Protein AF-A0A0B2WXF6-F1 (afdb_monomer)

Foldseek 3Di:
DLVLCVVQLVAADEAEDELDQFQPDPPHSDDVLLPVQQSQQVRPSYAYAYEHECQQVPNPLVVSLVRLVSQLNQLVPVVRPRSHHQAHEYEQHALEFDPSSLVSQQVSLVSQCPRPSHDDRHAYEYENQAAHPDDCNSRNNGQAYAHHAEEPVVVPDPVRVVVLVVSQDDQARYEYEYEQDDLVCLLVVLLVNNVRHPYYHYANHPPPVVVDHHPCNVVNSVSNSVSVVVVVVVPD

Secondary structure (DSSP, 8-state):
-HHHHHH-TTS-EEEEE-SSSSS-SSS-S-HHHHHHHHHHHTSTTEEEEEEEE-GGGTS-HHHHHHHHHHHHHGGG-TTSTT---SEEEEES--SS--HHHHHHHHHHHHHHHH-TTS-TT-EEEEE-SSPPSS-GGGGT--SEEEEEEEEHHHHT-HHHHHHHHHH---GGGEEEEEE---HHHHHHHHHHHHTT-SEEEE-S-SSSTTTS--TTHHHHHHHHHHHHHHHHTT--

Solvent-access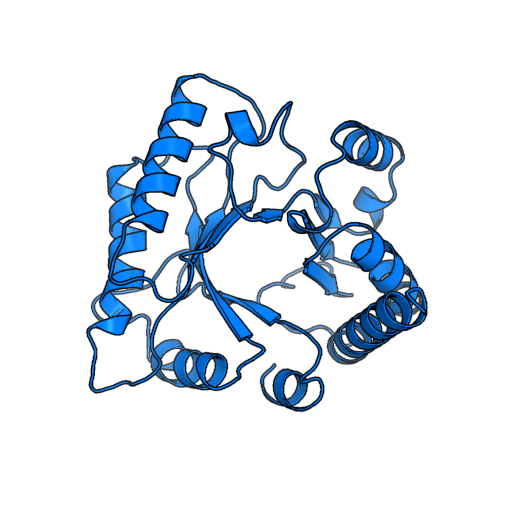ible surface area (backbone atoms only — not comparable to full-atom values): 12650 Å² total; per-residue (Å²): 110,71,75,53,55,72,74,37,68,87,43,75,43,81,41,79,46,57,63,57,86,18,49,47,51,85,92,56,48,43,73,66,52,68,60,46,42,21,61,50,58,69,38,91,41,42,48,41,21,36,34,41,68,30,62,54,65,67,47,54,67,68,59,57,49,50,44,50,49,53,42,19,48,35,51,71,45,72,94,48,70,53,32,54,31,30,23,38,34,35,30,45,36,62,34,70,83,44,75,69,52,23,53,50,35,37,52,50,44,50,50,50,59,67,39,83,42,36,36,87,84,24,45,37,31,37,25,36,53,40,64,53,64,76,61,59,69,60,58,33,53,52,64,30,34,33,47,38,53,39,46,39,77,60,55,70,34,66,72,53,50,49,54,56,58,72,65,59,71,62,39,81,30,25,26,38,38,35,27,39,30,56,74,94,47,39,58,61,50,45,47,53,48,58,77,55,15,65,40,73,45,67,36,44,33,77,62,70,55,93,81,49,80,41,92,45,49,65,55,44,56,51,30,51,47,56,45,57,53,57,63,59,72,71,77,120

Sequence (236 aa):
MLRRIAAYPEVNFLVVVNPNSGPGSDPLPGNDYVREVPRLNAFANVHTVGYVRIHYCEKALAEACAEIERYASWSRHQHIPGLHVQGIYVDETPNHYSAGRAQYLERLGHFIKTNPGLAGTRTVVHNPGTPPEGDLASFGSPDLVCICEEPYERYLKTELQERLRDLSPEHERCIYQISGIPPDKLGGAVRELCRRGQYVFATDLPEDFYESFGPSWLDFVAAVSAAAALSNDGCD

Nearest PDB structures (foldseek):
  5d6t-assembly1_A  TM=9.257E-01  e=7.125E-21  Aspergillus clavatus NRRL 1
  5bwa-assembly1_A  TM=4.332E-01  e=1.755E+00  Homo sapiens
  3btn-assembly3_A  TM=4.518E-01  e=3.879E+00  Mus musculus

Structure (mmCIF, N/CA/C/O backbone):
data_AF-A0A0B2WXF6-F1
#
_entry.id   AF-A0A0B2WXF6-F1
#
loop_
_atom_site.group_PDB
_atom_site.id
_atom_site.type_symbol
_atom_site.label_atom_id
_atom_site.label_alt_id
_atom_site.label_comp_id
_atom_site.label_asym_id
_atom_site.label_entity_id
_atom_site.label_seq_id
_atom_site.pdbx_PDB_ins_code
_atom_site.Cartn_x
_atom_site.Cartn_y
_atom_site.Cartn_z
_atom_site.occupancy
_atom_site.B_iso_or_equiv
_atom_site.auth_seq_id
_atom_site.auth_comp_id
_atom_site.auth_asym_id
_atom_site.auth_atom_id
_atom_site.pdbx_PDB_model_num
ATOM 1 N N . MET A 1 1 ? -4.058 -16.200 6.924 1.00 87.38 1 MET A N 1
ATOM 2 C CA . MET A 1 1 ? -4.637 -15.431 5.803 1.00 87.38 1 MET A CA 1
ATOM 3 C C . MET A 1 1 ? -5.601 -16.231 4.913 1.00 87.38 1 MET A C 1
ATOM 5 O O . MET A 1 1 ? -6.793 -15.992 5.031 1.00 87.38 1 MET A O 1
ATOM 9 N N . LEU A 1 2 ? -5.157 -17.212 4.105 1.00 93.50 2 LEU A N 1
ATOM 10 C CA . LEU A 1 2 ? -5.998 -17.904 3.094 1.00 93.50 2 LEU A CA 1
ATOM 11 C C . LEU A 1 2 ? -7.355 -18.431 3.602 1.00 93.50 2 LEU A C 1
ATOM 13 O O . LEU A 1 2 ? -8.374 -18.252 2.946 1.00 93.50 2 LEU A O 1
ATOM 17 N N . ARG A 1 3 ? -7.399 -19.030 4.802 1.00 93.25 3 ARG A N 1
ATOM 18 C CA . ARG A 1 3 ? -8.662 -19.508 5.403 1.00 93.25 3 ARG A CA 1
ATOM 19 C C . ARG A 1 3 ? -9.685 -18.391 5.643 1.00 93.25 3 ARG A C 1
ATOM 21 O O . ARG A 1 3 ? -10.873 -18.671 5.651 1.00 93.25 3 ARG A O 1
ATOM 28 N N . ARG A 1 4 ? -9.233 -17.155 5.880 1.00 91.88 4 ARG A N 1
ATOM 29 C CA . ARG A 1 4 ? -10.113 -16.000 6.103 1.00 91.88 4 ARG A CA 1
ATOM 30 C C . ARG A 1 4 ? -10.599 -15.400 4.801 1.00 91.88 4 ARG A C 1
ATOM 32 O O . ARG A 1 4 ? -11.789 -15.160 4.699 1.00 91.88 4 ARG A O 1
ATOM 39 N N . ILE A 1 5 ? -9.722 -15.292 3.807 1.00 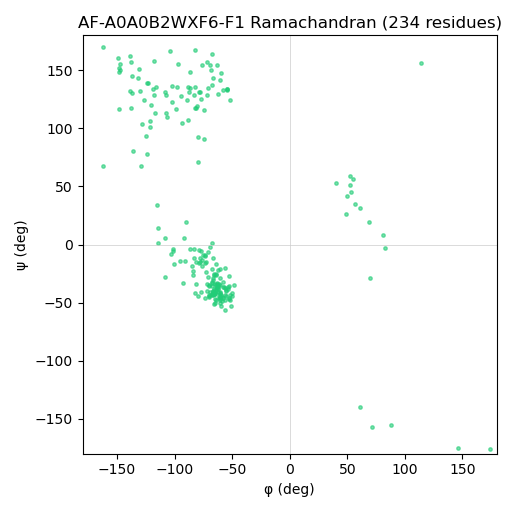95.00 5 ILE A N 1
ATOM 40 C CA . ILE A 1 5 ? -10.109 -14.911 2.443 1.00 95.00 5 ILE A CA 1
ATOM 41 C C . ILE A 1 5 ? -11.245 -15.814 1.942 1.00 95.00 5 ILE A C 1
ATOM 43 O O . ILE A 1 5 ? -12.262 -15.322 1.473 1.00 95.00 5 ILE A O 1
ATOM 47 N N . ALA A 1 6 ? -11.108 -17.131 2.129 1.00 96.00 6 ALA A N 1
ATOM 48 C CA . ALA A 1 6 ? -12.132 -18.098 1.737 1.00 96.00 6 ALA A CA 1
ATOM 49 C C . ALA A 1 6 ? -13.441 -17.993 2.545 1.00 96.00 6 ALA A C 1
ATOM 51 O O . ALA A 1 6 ? -14.497 -18.350 2.036 1.00 96.00 6 ALA A O 1
ATOM 52 N N . ALA A 1 7 ? -13.369 -17.565 3.809 1.00 96.38 7 ALA A N 1
ATOM 53 C CA . ALA A 1 7 ? -14.523 -17.495 4.706 1.00 96.38 7 ALA A CA 1
ATOM 54 C C . ALA A 1 7 ? -15.337 -16.198 4.564 1.00 96.38 7 ALA A C 1
ATOM 56 O O . ALA A 1 7 ? -16.479 -16.177 5.007 1.00 96.38 7 ALA A O 1
ATOM 57 N N . TYR A 1 8 ? -14.751 -15.154 3.972 1.00 96.06 8 TYR A N 1
ATOM 58 C CA . TYR A 1 8 ? -15.356 -13.833 3.787 1.00 96.06 8 TYR A CA 1
ATOM 59 C C . TYR A 1 8 ? -15.229 -13.399 2.315 1.00 96.06 8 TYR A C 1
ATOM 61 O O . TYR A 1 8 ? -14.437 -12.504 2.005 1.00 96.06 8 TYR A O 1
ATOM 69 N N . PRO A 1 9 ? -15.924 -14.073 1.378 1.00 95.81 9 PRO A N 1
ATOM 70 C CA . PRO A 1 9 ? -15.825 -13.785 -0.056 1.00 95.81 9 PRO A CA 1
ATOM 71 C C . PRO A 1 9 ? -16.282 -12.368 -0.440 1.00 95.81 9 PRO A C 1
ATOM 73 O O . PRO A 1 9 ? -15.884 -11.868 -1.486 1.00 95.81 9 PRO A O 1
ATOM 76 N N . GLU A 1 10 ? -17.101 -11.724 0.389 1.00 93.81 10 GLU A N 1
ATOM 77 C CA . GLU A 1 10 ? -17.574 -10.348 0.226 1.00 93.81 10 GLU A CA 1
ATOM 78 C C . GLU A 1 10 ? -16.543 -9.287 0.638 1.00 93.81 10 GLU A C 1
ATOM 80 O O . GLU A 1 10 ? -16.674 -8.122 0.269 1.00 93.81 10 GLU A O 1
ATOM 85 N N . VAL A 1 11 ? -15.506 -9.675 1.386 1.00 96.25 11 VAL A N 1
ATOM 86 C CA . VAL A 1 11 ? -14.416 -8.775 1.771 1.00 96.25 11 VAL A CA 1
ATOM 87 C C . VAL A 1 11 ? -13.333 -8.809 0.699 1.00 96.25 11 VAL A C 1
ATOM 89 O O . VAL A 1 11 ? -12.778 -9.869 0.408 1.00 96.25 11 VAL A O 1
ATOM 92 N N . ASN A 1 12 ? -12.992 -7.640 0.155 1.00 96.69 12 ASN A N 1
ATOM 93 C CA . ASN A 1 12 ? -11.869 -7.479 -0.767 1.00 96.69 12 ASN A CA 1
ATOM 94 C C . ASN A 1 12 ? -10.552 -7.319 0.004 1.00 96.69 12 ASN A C 1
ATOM 96 O O . ASN A 1 12 ? -10.424 -6.455 0.870 1.00 96.69 12 ASN A O 1
ATOM 100 N N . PHE A 1 13 ? -9.548 -8.121 -0.345 1.00 98.00 13 PHE A N 1
ATOM 101 C CA . PHE A 1 13 ? -8.223 -8.097 0.266 1.00 98.00 13 PHE A CA 1
ATOM 102 C C . PHE A 1 13 ? -7.204 -7.477 -0.693 1.00 98.00 13 PHE A C 1
ATOM 104 O O . PHE A 1 13 ? -6.808 -8.107 -1.674 1.00 98.00 13 PHE A O 1
ATOM 111 N N . LEU A 1 14 ? -6.728 -6.272 -0.375 1.00 98.38 14 LEU A N 1
ATOM 112 C CA . LEU A 1 14 ? -5.517 -5.706 -0.972 1.00 98.38 14 LEU A CA 1
ATOM 113 C C . LEU A 1 14 ? -4.295 -6.269 -0.236 1.00 98.38 14 LEU A C 1
ATOM 115 O O . LEU A 1 14 ? -4.141 -6.060 0.965 1.00 98.38 14 LEU A O 1
ATOM 119 N N . VAL A 1 15 ? -3.436 -7.004 -0.940 1.00 98.50 15 VAL A N 1
ATOM 120 C CA . VAL A 1 15 ? -2.309 -7.734 -0.342 1.00 98.50 15 VAL A CA 1
ATOM 121 C C . VAL A 1 15 ? -0.996 -7.185 -0.873 1.00 98.50 15 VAL A C 1
ATOM 123 O O . VAL A 1 15 ? -0.682 -7.351 -2.051 1.00 98.50 15 VAL A O 1
ATOM 126 N N . VAL A 1 16 ? -0.210 -6.559 0.001 1.00 98.56 16 VAL A N 1
ATOM 127 C CA . VAL A 1 16 ? 1.131 -6.077 -0.343 1.00 98.56 16 VAL A CA 1
ATOM 128 C C . VAL A 1 16 ? 2.117 -7.246 -0.283 1.00 98.56 16 VAL A C 1
ATOM 130 O O . VAL A 1 16 ? 2.293 -7.879 0.755 1.00 98.56 16 VAL A O 1
ATOM 133 N N . VAL A 1 17 ? 2.744 -7.554 -1.414 1.00 98.44 17 VAL A N 1
ATOM 134 C CA . VAL A 1 17 ? 3.731 -8.626 -1.573 1.00 98.44 17 VAL A CA 1
ATOM 135 C C . VAL A 1 17 ? 5.121 -8.001 -1.510 1.00 98.44 17 VAL A C 1
ATOM 137 O O . VAL A 1 17 ? 5.464 -7.188 -2.367 1.00 98.44 17 VAL A O 1
ATOM 140 N N . ASN A 1 18 ? 5.914 -8.374 -0.502 1.00 98.12 18 ASN A N 1
ATOM 141 C CA . ASN A 1 18 ? 7.226 -7.777 -0.244 1.00 98.12 18 ASN A CA 1
ATOM 142 C C . ASN A 1 18 ? 8.306 -8.832 0.082 1.00 98.12 18 ASN A C 1
ATOM 144 O O . ASN A 1 18 ? 8.617 -9.048 1.252 1.00 98.12 18 ASN A O 1
ATOM 148 N N . PRO A 1 19 ? 8.888 -9.502 -0.930 1.00 97.19 19 PRO A N 1
ATOM 149 C CA . PRO A 1 19 ? 9.916 -10.515 -0.712 1.00 97.19 19 PRO A CA 1
ATOM 150 C C . PRO A 1 19 ? 11.136 -10.082 0.093 1.00 97.19 19 PRO A C 1
ATOM 152 O O . PRO A 1 19 ? 11.591 -10.847 0.940 1.00 97.19 19 PRO A O 1
ATOM 155 N N . ASN A 1 20 ? 11.686 -8.901 -0.187 1.00 95.75 20 ASN A N 1
ATOM 156 C CA . ASN A 1 20 ? 12.882 -8.400 0.491 1.00 95.75 20 ASN A CA 1
ATOM 157 C C . ASN A 1 20 ? 13.025 -6.883 0.299 1.00 95.75 20 ASN A C 1
ATOM 159 O O . ASN A 1 20 ? 13.901 -6.433 -0.443 1.00 95.75 20 ASN A O 1
ATOM 163 N N . SER A 1 21 ? 12.120 -6.102 0.892 1.00 95.69 21 SER A N 1
ATOM 164 C CA . SER A 1 21 ? 12.014 -4.649 0.659 1.00 95.69 21 SER A CA 1
ATOM 165 C C . SER A 1 21 ? 11.979 -4.303 -0.836 1.00 95.69 21 SER A C 1
ATOM 167 O O . SER A 1 21 ? 12.661 -3.394 -1.306 1.00 95.69 21 SER A O 1
ATOM 169 N N . GLY A 1 22 ? 11.222 -5.100 -1.590 1.00 96.44 22 GLY A N 1
ATOM 170 C CA . GLY A 1 22 ? 11.269 -5.169 -3.043 1.00 96.44 22 GLY A CA 1
ATOM 171 C C . GLY A 1 22 ? 10.988 -6.585 -3.562 1.00 96.44 22 GLY A C 1
ATOM 172 O O . GLY A 1 22 ? 10.731 -7.498 -2.775 1.00 96.44 22 GLY A O 1
ATOM 173 N N . PRO A 1 23 ? 11.099 -6.805 -4.884 1.00 96.06 23 PRO A N 1
ATOM 174 C CA . PRO A 1 23 ? 10.724 -8.049 -5.577 1.00 96.06 23 PRO A CA 1
ATOM 175 C C . PRO A 1 23 ? 11.592 -9.273 -5.244 1.00 96.06 23 PRO A C 1
ATOM 177 O O . PRO A 1 23 ? 11.383 -10.345 -5.808 1.00 96.06 23 PRO A O 1
ATOM 180 N N . GLY A 1 24 ? 12.579 -9.139 -4.358 1.00 92.50 24 GLY A N 1
ATOM 181 C CA . GLY A 1 24 ? 13.531 -10.203 -4.064 1.00 92.50 24 GLY A CA 1
ATOM 182 C C . GLY A 1 24 ? 14.513 -10.442 -5.211 1.00 92.50 24 GLY A C 1
ATOM 183 O O . GLY A 1 24 ? 14.808 -9.545 -6.013 1.00 92.50 24 GLY A O 1
ATOM 184 N N . SER A 1 25 ? 15.064 -11.653 -5.235 1.00 87.19 25 SER A N 1
ATOM 185 C CA . SER A 1 25 ? 16.073 -12.072 -6.206 1.00 87.19 25 SER A CA 1
ATOM 186 C C . SER A 1 25 ? 15.478 -12.361 -7.582 1.00 87.19 25 SER A C 1
ATOM 188 O O . SER A 1 25 ? 14.322 -12.752 -7.719 1.00 87.19 25 SER A O 1
ATOM 190 N N . ASP A 1 26 ? 16.316 -12.217 -8.605 1.00 82.88 26 ASP A N 1
ATOM 191 C CA . ASP A 1 26 ? 16.041 -12.741 -9.938 1.00 82.88 26 ASP A CA 1
ATOM 192 C C . ASP A 1 26 ? 16.506 -14.202 -10.069 1.00 82.88 26 ASP A C 1
ATOM 194 O O . ASP A 1 26 ? 17.510 -14.582 -9.458 1.00 82.88 26 ASP A O 1
ATOM 198 N N . PRO A 1 27 ? 15.826 -15.029 -10.886 1.00 85.75 27 PRO A N 1
ATOM 199 C CA . PRO A 1 27 ? 14.626 -14.702 -11.666 1.00 85.75 27 PRO A CA 1
ATOM 200 C C . PRO A 1 27 ? 13.302 -14.891 -10.895 1.00 85.75 27 PRO A C 1
ATOM 202 O O . PRO A 1 27 ? 12.239 -14.636 -11.448 1.00 85.75 27 PRO A O 1
ATOM 205 N N . LEU A 1 28 ? 13.336 -15.389 -9.653 1.00 91.38 28 LEU A N 1
ATOM 206 C CA . LEU A 1 28 ? 12.145 -15.678 -8.846 1.00 91.38 28 LEU A CA 1
ATOM 207 C C . LEU A 1 28 ? 12.327 -15.202 -7.390 1.00 91.38 28 LEU A C 1
ATOM 209 O O . LEU A 1 28 ? 13.407 -15.386 -6.828 1.00 91.38 28 LEU A O 1
ATOM 213 N N . PRO A 1 29 ? 11.255 -14.714 -6.732 1.00 90.06 29 PRO A N 1
ATOM 214 C CA . PRO A 1 29 ? 11.299 -14.039 -5.423 1.00 90.06 29 PRO A CA 1
ATOM 215 C C . PRO A 1 29 ? 11.657 -14.913 -4.212 1.00 90.06 29 PRO A C 1
ATOM 217 O O . PRO A 1 29 ? 11.723 -14.417 -3.090 1.00 90.06 29 PRO A O 1
ATOM 220 N N . GLY A 1 30 ? 11.855 -16.215 -4.412 1.00 94.31 30 GLY A N 1
ATOM 221 C CA . GLY A 1 30 ? 12.026 -17.210 -3.355 1.00 94.31 30 GLY A CA 1
ATOM 222 C C . GLY A 1 30 ? 10.870 -18.212 -3.303 1.00 94.31 30 GLY A C 1
ATOM 223 O O . GLY A 1 30 ? 9.756 -17.944 -3.757 1.00 94.31 30 GLY A O 1
ATOM 224 N N . ASN A 1 31 ? 11.145 -19.396 -2.752 1.00 95.06 31 ASN A N 1
ATOM 225 C CA . ASN A 1 31 ? 10.244 -20.552 -2.839 1.00 95.06 31 ASN A CA 1
ATOM 226 C C . ASN A 1 31 ? 8.890 -20.333 -2.150 1.00 95.06 31 ASN A C 1
ATOM 228 O O . ASN A 1 31 ? 7.875 -20.835 -2.630 1.00 95.06 31 ASN A O 1
ATOM 232 N N . ASP A 1 32 ? 8.858 -19.584 -1.046 1.00 96.00 32 ASP A N 1
ATOM 233 C CA . ASP A 1 32 ? 7.607 -19.295 -0.343 1.00 96.00 32 ASP A CA 1
ATOM 234 C C . ASP A 1 32 ? 6.691 -18.392 -1.172 1.00 96.00 32 ASP A C 1
ATOM 236 O O . ASP A 1 32 ? 5.514 -18.702 -1.327 1.00 96.00 32 ASP A O 1
ATOM 240 N N . TYR A 1 33 ? 7.226 -17.348 -1.807 1.00 97.38 33 TYR A N 1
ATOM 241 C CA . TYR A 1 33 ? 6.454 -16.477 -2.697 1.00 97.38 33 TYR A CA 1
ATOM 242 C C . TYR A 1 33 ? 5.978 -17.206 -3.952 1.00 97.38 33 TYR A C 1
ATOM 244 O O . TYR A 1 33 ? 4.809 -17.096 -4.320 1.00 97.38 33 TYR A O 1
ATOM 252 N N . VAL A 1 34 ? 6.852 -18.017 -4.559 1.00 97.31 34 VAL A N 1
ATOM 253 C CA . VAL A 1 34 ? 6.505 -18.883 -5.697 1.00 97.31 34 VAL A CA 1
ATOM 254 C C . VAL A 1 34 ? 5.338 -19.814 -5.358 1.00 97.31 34 VAL A C 1
ATOM 256 O O . VAL A 1 34 ? 4.480 -20.057 -6.204 1.00 97.31 34 VAL A O 1
ATOM 259 N N . ARG A 1 35 ? 5.276 -20.316 -4.121 1.00 97.25 35 ARG A N 1
ATOM 260 C CA . ARG A 1 35 ? 4.202 -21.198 -3.655 1.00 97.25 35 ARG A CA 1
ATOM 261 C C . ARG A 1 35 ? 2.926 -20.441 -3.277 1.00 97.25 35 ARG A C 1
ATOM 263 O O . ARG A 1 35 ? 1.835 -20.910 -3.589 1.00 97.25 35 ARG A O 1
ATOM 270 N N . GLU A 1 36 ? 3.037 -19.324 -2.560 1.00 97.94 36 GLU A N 1
ATOM 271 C CA . GLU A 1 36 ? 1.894 -18.681 -1.898 1.00 97.94 36 GLU A CA 1
ATOM 272 C C . GLU A 1 36 ? 1.214 -17.590 -2.735 1.00 97.94 36 GLU A C 1
ATOM 274 O O . GLU A 1 36 ? -0.009 -17.464 -2.665 1.00 97.94 36 GLU A O 1
ATOM 279 N N . VAL A 1 37 ? 1.944 -16.841 -3.572 1.00 98.31 37 VAL A N 1
ATOM 280 C CA . VAL A 1 37 ? 1.346 -15.784 -4.415 1.00 98.31 37 VAL A CA 1
ATOM 281 C C . VAL A 1 37 ? 0.300 -16.351 -5.387 1.00 98.31 37 VAL A C 1
ATOM 283 O O . VAL A 1 37 ? -0.813 -15.826 -5.412 1.00 98.31 37 VAL A O 1
ATOM 286 N N . PRO A 1 38 ? 0.550 -17.466 -6.107 1.00 98.44 38 PRO A N 1
ATOM 287 C CA . PRO A 1 38 ? -0.490 -18.106 -6.914 1.00 98.44 38 PRO A CA 1
ATOM 288 C C . PRO A 1 38 ? -1.734 -18.513 -6.122 1.00 98.44 38 PRO A C 1
ATOM 290 O O . PRO A 1 38 ? -2.852 -18.404 -6.621 1.00 98.44 38 PRO A O 1
ATOM 293 N N . ARG A 1 39 ? -1.558 -18.975 -4.878 1.00 98.50 39 ARG A N 1
ATOM 294 C CA . ARG A 1 39 ? -2.670 -19.398 -4.014 1.00 98.50 39 ARG A CA 1
ATOM 295 C C . ARG A 1 39 ? -3.510 -18.215 -3.556 1.00 98.50 39 ARG A C 1
ATOM 297 O O . ARG A 1 39 ? -4.715 -18.374 -3.418 1.00 98.50 39 ARG A O 1
ATOM 304 N N . LEU A 1 40 ? -2.889 -17.058 -3.325 1.00 98.25 40 LEU A N 1
ATOM 305 C CA . LEU A 1 40 ? -3.585 -15.799 -3.064 1.00 98.25 40 LEU A CA 1
ATOM 306 C C . LEU A 1 40 ? -4.371 -15.353 -4.302 1.00 98.25 40 LEU A C 1
ATOM 308 O O . LEU A 1 40 ? -5.575 -15.144 -4.210 1.00 98.25 40 LEU A O 1
ATOM 312 N N . ASN A 1 41 ? -3.718 -15.311 -5.465 1.00 98.19 41 ASN A N 1
ATOM 313 C CA . ASN A 1 41 ? -4.327 -14.885 -6.731 1.00 98.19 41 ASN A CA 1
ATOM 314 C C . ASN A 1 41 ? -5.419 -15.830 -7.260 1.00 98.19 41 ASN A C 1
ATOM 316 O O . ASN A 1 41 ? -6.138 -15.474 -8.188 1.00 98.19 41 ASN A O 1
ATOM 320 N N . ALA A 1 42 ? -5.566 -17.029 -6.690 1.00 97.75 42 ALA A N 1
ATOM 321 C CA . ALA A 1 42 ? -6.662 -17.939 -7.016 1.00 97.75 42 ALA A CA 1
ATOM 322 C C . ALA A 1 42 ? -8.023 -17.478 -6.454 1.00 97.75 42 ALA A C 1
ATOM 324 O O . ALA A 1 42 ? -9.059 -17.999 -6.866 1.00 97.75 42 ALA A O 1
ATOM 325 N N . PHE A 1 43 ? -8.036 -16.529 -5.513 1.00 98.25 43 PHE A N 1
ATOM 326 C CA . PHE A 1 43 ? -9.254 -15.973 -4.932 1.00 98.25 43 PHE A CA 1
ATOM 327 C C . PHE A 1 43 ? -9.672 -14.694 -5.663 1.00 98.25 43 PHE A C 1
ATOM 329 O O . PHE A 1 43 ? -8.886 -13.760 -5.793 1.00 98.25 43 PHE A O 1
ATOM 336 N N . ALA A 1 44 ? -10.932 -14.626 -6.101 1.00 96.88 44 ALA A N 1
ATOM 337 C CA . ALA A 1 44 ? -11.458 -13.475 -6.841 1.00 96.88 44 ALA A CA 1
ATOM 338 C C . ALA A 1 44 ? -11.514 -12.181 -6.008 1.00 96.88 44 ALA A C 1
ATOM 340 O O . ALA A 1 44 ? -11.445 -11.091 -6.565 1.00 96.88 44 ALA A O 1
ATOM 341 N N . ASN A 1 45 ? -11.611 -12.300 -4.681 1.00 97.44 45 ASN A N 1
ATOM 342 C CA . ASN A 1 45 ? -11.615 -11.187 -3.734 1.00 97.44 45 ASN A CA 1
ATOM 343 C C . ASN A 1 45 ? -10.203 -10.803 -3.247 1.00 97.44 45 ASN A C 1
ATOM 345 O O . ASN A 1 45 ? -10.063 -10.180 -2.196 1.00 97.44 45 ASN A O 1
ATOM 349 N N . VAL A 1 46 ? -9.146 -11.185 -3.975 1.00 98.25 46 VAL A N 1
ATOM 350 C CA . VAL A 1 46 ? -7.754 -10.838 -3.656 1.00 98.25 46 VAL A CA 1
ATOM 351 C C . VAL A 1 46 ? -7.128 -10.011 -4.774 1.00 98.25 46 VAL A C 1
ATOM 353 O O . VAL A 1 46 ? -7.092 -10.409 -5.938 1.00 98.25 46 VAL A O 1
ATOM 356 N N . HIS A 1 47 ? -6.545 -8.880 -4.387 1.00 98.25 47 HIS A N 1
ATOM 357 C CA . HIS A 1 47 ? -5.775 -8.006 -5.255 1.00 98.25 47 HIS A CA 1
ATOM 358 C C . HIS A 1 47 ? -4.355 -7.845 -4.704 1.00 98.25 47 HIS A C 1
ATOM 360 O O . HIS A 1 47 ? -4.136 -7.175 -3.697 1.00 98.25 47 HIS A O 1
ATOM 366 N N . THR A 1 48 ? -3.369 -8.481 -5.337 1.00 98.62 48 THR A N 1
ATOM 367 C CA . THR A 1 48 ? -1.963 -8.395 -4.904 1.00 98.62 48 THR A CA 1
ATOM 368 C C . THR A 1 48 ? -1.247 -7.211 -5.547 1.00 98.62 48 THR A C 1
ATOM 370 O O . THR A 1 48 ? -1.305 -7.065 -6.769 1.00 98.62 48 THR A O 1
ATOM 373 N N . VAL A 1 49 ? -0.478 -6.450 -4.772 1.00 98.88 49 VAL A N 1
ATOM 374 C CA . VAL A 1 49 ? 0.401 -5.371 -5.255 1.00 98.88 49 VAL A CA 1
ATOM 375 C C . VAL A 1 49 ? 1.841 -5.606 -4.795 1.00 98.88 49 VAL A C 1
ATOM 377 O O . VAL A 1 49 ? 2.063 -6.045 -3.671 1.00 98.88 49 VAL A O 1
ATOM 380 N N . GLY A 1 50 ? 2.827 -5.358 -5.658 1.00 98.75 50 GLY A N 1
ATOM 381 C CA . GLY A 1 50 ? 4.247 -5.503 -5.313 1.00 98.75 50 GLY A CA 1
ATOM 382 C C . GLY A 1 50 ? 4.780 -4.278 -4.571 1.00 98.75 50 GLY A C 1
ATOM 383 O O . GLY A 1 50 ? 4.502 -3.156 -4.980 1.00 98.75 50 GLY A O 1
ATOM 384 N N . TYR A 1 51 ? 5.546 -4.469 -3.502 1.00 98.81 51 TYR A N 1
ATOM 385 C CA . TYR A 1 51 ? 6.153 -3.377 -2.732 1.00 98.81 51 TYR A CA 1
ATOM 386 C C . TYR A 1 51 ? 7.406 -2.810 -3.417 1.00 98.81 51 TYR A C 1
ATOM 388 O O . TYR A 1 51 ? 8.302 -3.582 -3.770 1.00 98.81 51 TYR A O 1
ATOM 396 N N . VAL A 1 52 ? 7.498 -1.482 -3.545 1.00 98.75 52 VAL A N 1
ATOM 397 C CA . VAL A 1 52 ? 8.671 -0.737 -4.038 1.00 98.75 52 VAL A CA 1
ATOM 398 C C . VAL A 1 52 ? 8.882 0.507 -3.178 1.00 98.75 52 VAL A C 1
ATOM 400 O O . VAL A 1 52 ? 8.046 1.404 -3.171 1.00 98.75 52 VAL A O 1
ATOM 403 N N . ARG A 1 53 ? 10.022 0.603 -2.493 1.00 98.31 53 ARG A N 1
ATOM 404 C CA . ARG A 1 53 ? 10.392 1.785 -1.694 1.00 98.31 53 ARG A CA 1
ATOM 405 C C . ARG A 1 53 ? 11.110 2.818 -2.552 1.00 98.31 53 ARG A C 1
ATOM 407 O O . ARG A 1 53 ? 12.068 2.448 -3.226 1.00 98.31 53 ARG A O 1
ATOM 414 N N . ILE A 1 54 ? 10.718 4.092 -2.515 1.00 98.19 54 ILE A N 1
ATOM 415 C CA . ILE A 1 54 ? 11.338 5.140 -3.356 1.00 98.19 54 ILE A CA 1
ATOM 416 C C . ILE A 1 54 ? 12.096 6.224 -2.586 1.00 98.19 54 ILE A C 1
ATOM 418 O O . ILE A 1 54 ? 12.642 7.131 -3.220 1.00 98.19 54 ILE A O 1
ATOM 422 N N . HIS A 1 55 ? 12.165 6.138 -1.255 1.00 96.81 55 HIS A N 1
ATOM 423 C CA . HIS A 1 55 ? 12.940 7.063 -0.424 1.00 96.81 55 HIS A CA 1
ATOM 424 C C . HIS A 1 55 ? 12.608 8.537 -0.699 1.00 96.81 55 HIS A C 1
ATOM 426 O O . HIS A 1 55 ? 13.485 9.332 -1.009 1.00 96.81 55 HIS A O 1
ATOM 432 N N . TYR A 1 56 ? 11.328 8.911 -0.672 1.00 96.38 56 TYR A N 1
ATOM 433 C CA . TYR A 1 56 ? 10.857 10.285 -0.899 1.00 96.38 56 TYR A CA 1
ATOM 434 C C . TYR A 1 56 ? 11.300 10.883 -2.251 1.00 96.38 56 TYR A C 1
ATOM 436 O O . TYR A 1 56 ? 11.543 12.091 -2.377 1.00 96.38 56 TYR A O 1
ATOM 444 N N . CYS A 1 57 ? 11.359 10.014 -3.268 1.00 97.19 57 CYS A N 1
ATOM 445 C CA . CYS A 1 57 ? 11.877 10.248 -4.622 1.00 97.19 57 CYS A CA 1
ATOM 446 C C . CYS A 1 57 ? 13.402 10.457 -4.713 1.00 97.19 57 CYS A C 1
ATOM 448 O O . CYS A 1 57 ? 13.879 11.002 -5.710 1.00 97.19 57 CYS A O 1
ATOM 450 N N . GLU A 1 58 ? 14.174 10.036 -3.709 1.00 97.44 58 GLU A N 1
ATOM 451 C CA . GLU A 1 58 ? 15.644 10.039 -3.757 1.00 97.44 58 GLU A CA 1
ATOM 452 C C . GLU A 1 58 ? 16.210 8.790 -4.446 1.00 97.44 58 GLU A C 1
ATOM 454 O O . GLU A 1 58 ? 17.282 8.862 -5.052 1.00 97.44 58 GLU A O 1
ATOM 459 N N . LYS A 1 59 ? 15.486 7.657 -4.432 1.00 98.31 59 LYS A N 1
ATOM 460 C CA . LYS A 1 59 ? 15.851 6.485 -5.244 1.00 98.31 59 LYS A CA 1
ATOM 461 C C . LYS A 1 59 ? 15.797 6.868 -6.721 1.00 98.31 59 LYS A C 1
ATOM 463 O O . LYS A 1 59 ? 14.770 7.361 -7.194 1.00 98.31 59 LYS A O 1
ATOM 468 N N . ALA A 1 60 ? 16.858 6.581 -7.475 1.00 98.50 60 ALA A N 1
ATOM 469 C CA . ALA A 1 60 ? 16.893 6.862 -8.905 1.00 98.50 60 ALA A CA 1
ATOM 470 C C . ALA A 1 60 ? 15.695 6.214 -9.624 1.00 98.50 60 ALA A C 1
ATOM 472 O O . ALA A 1 60 ? 15.400 5.037 -9.424 1.00 98.50 60 ALA A O 1
ATOM 473 N N . LEU A 1 61 ? 15.016 6.969 -10.496 1.00 98.62 61 LEU A N 1
ATOM 474 C CA . LEU A 1 61 ? 13.805 6.488 -11.180 1.00 98.62 61 LEU A CA 1
ATOM 475 C C . LEU A 1 61 ? 14.055 5.172 -11.934 1.00 98.62 61 LEU A C 1
ATOM 477 O O . LEU A 1 61 ? 13.219 4.277 -11.908 1.00 98.62 61 LEU A O 1
ATOM 481 N N . ALA A 1 62 ? 15.226 5.036 -12.563 1.00 98.62 62 ALA A N 1
ATOM 482 C CA . ALA A 1 62 ? 15.611 3.818 -13.271 1.00 98.62 62 ALA A CA 1
ATOM 483 C C . ALA A 1 62 ? 15.707 2.590 -12.346 1.00 98.62 62 ALA A C 1
ATOM 485 O O . ALA A 1 62 ? 15.338 1.495 -12.761 1.00 98.62 62 ALA A O 1
ATOM 486 N N . GLU A 1 63 ? 16.153 2.763 -11.099 1.00 98.56 63 GLU A N 1
ATOM 487 C CA . GLU A 1 63 ? 16.221 1.676 -10.115 1.00 98.56 63 GLU A CA 1
ATOM 488 C C . GLU A 1 63 ? 14.820 1.246 -9.669 1.00 98.56 63 GLU A C 1
ATOM 490 O O . GLU A 1 63 ? 14.523 0.052 -9.649 1.00 98.56 63 GLU A O 1
ATOM 495 N N . ALA A 1 64 ? 13.928 2.206 -9.396 1.00 98.62 64 ALA A N 1
ATOM 496 C CA . ALA A 1 64 ? 12.529 1.912 -9.080 1.00 98.62 64 ALA A CA 1
ATOM 497 C C . ALA A 1 64 ? 11.824 1.197 -10.249 1.00 98.62 64 ALA A C 1
ATOM 499 O O . ALA A 1 64 ? 11.150 0.187 -10.045 1.00 98.62 64 ALA A O 1
ATOM 500 N N . CYS A 1 65 ? 12.032 1.659 -11.488 1.00 98.69 65 CYS A N 1
ATOM 501 C CA . CYS A 1 65 ? 11.507 0.988 -12.678 1.00 98.69 65 CYS A CA 1
ATOM 502 C C . CYS A 1 65 ? 12.052 -0.440 -12.823 1.00 98.69 65 CYS A C 1
ATOM 504 O O . CYS A 1 65 ? 11.279 -1.341 -13.133 1.00 98.69 65 CYS A O 1
ATOM 506 N N . ALA A 1 66 ? 13.339 -0.679 -12.551 1.00 98.38 66 ALA A N 1
ATOM 507 C CA . ALA A 1 66 ? 13.929 -2.017 -12.622 1.00 98.38 66 ALA A CA 1
ATOM 508 C C . ALA A 1 66 ? 13.328 -2.990 -11.587 1.00 98.38 66 ALA A C 1
ATOM 510 O O . ALA A 1 66 ? 13.103 -4.161 -11.892 1.00 98.38 66 ALA A O 1
ATOM 511 N N . GLU A 1 67 ? 13.014 -2.523 -10.375 1.00 98.50 67 GLU A N 1
ATOM 512 C CA . GLU A 1 67 ? 12.291 -3.328 -9.378 1.00 98.50 67 GLU A CA 1
ATOM 513 C C . GLU A 1 67 ? 10.864 -3.667 -9.846 1.00 98.50 67 GLU A C 1
ATOM 515 O O . GLU A 1 67 ? 10.415 -4.808 -9.714 1.00 98.50 67 GLU A O 1
ATOM 520 N N . ILE A 1 68 ? 10.166 -2.711 -10.464 1.00 98.69 68 ILE A N 1
ATOM 521 C CA . ILE A 1 68 ? 8.832 -2.928 -11.046 1.00 98.69 68 ILE A CA 1
ATOM 522 C C . ILE A 1 68 ? 8.896 -3.920 -12.212 1.00 98.69 68 ILE A C 1
ATOM 524 O O . ILE A 1 68 ? 8.049 -4.807 -12.312 1.00 98.69 68 ILE A O 1
ATOM 528 N N . GLU A 1 69 ? 9.909 -3.821 -13.077 1.00 98.19 69 GLU A N 1
ATOM 529 C CA . GLU A 1 69 ? 10.133 -4.792 -14.153 1.00 98.19 69 GLU A CA 1
ATOM 530 C C . GLU A 1 69 ? 10.368 -6.199 -13.618 1.00 98.19 69 GLU A C 1
ATOM 532 O O . GLU A 1 69 ? 9.912 -7.166 -14.231 1.00 98.19 69 GLU A O 1
ATOM 537 N N . ARG A 1 70 ? 11.023 -6.326 -12.461 1.00 97.88 70 ARG A N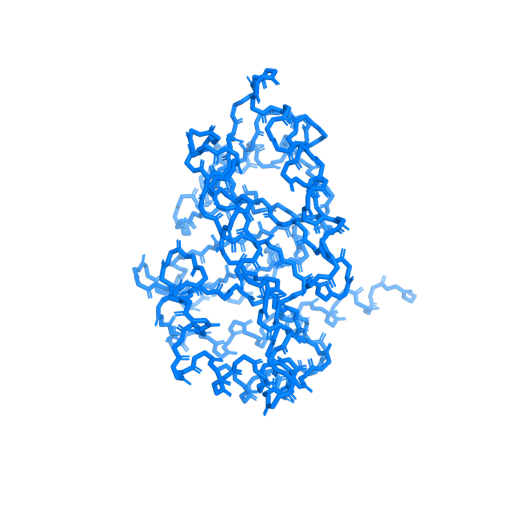 1
ATOM 538 C CA . ARG A 1 70 ? 11.230 -7.618 -11.812 1.00 97.88 70 ARG A CA 1
ATOM 539 C C . ARG A 1 70 ? 9.920 -8.231 -11.328 1.00 97.88 70 ARG A C 1
ATOM 541 O O . ARG A 1 70 ? 9.679 -9.401 -11.589 1.00 97.88 70 ARG A O 1
ATOM 548 N N . TYR A 1 71 ? 9.028 -7.459 -10.707 1.00 98.19 71 TYR A N 1
ATOM 549 C CA . TYR A 1 71 ? 7.672 -7.951 -10.419 1.00 98.19 71 TYR A CA 1
ATOM 550 C C . TYR A 1 71 ? 6.910 -8.316 -11.699 1.00 98.19 71 TYR A C 1
ATOM 552 O O . TYR A 1 71 ? 6.244 -9.348 -11.764 1.00 98.19 71 TYR A O 1
ATOM 560 N N . ALA A 1 72 ? 7.017 -7.483 -12.735 1.00 97.56 72 ALA A N 1
ATOM 561 C CA . ALA A 1 72 ? 6.351 -7.702 -14.012 1.00 97.56 72 ALA A CA 1
ATOM 562 C C . ALA A 1 72 ? 6.879 -8.944 -14.756 1.00 97.56 72 ALA A C 1
ATOM 564 O O . ALA A 1 72 ? 6.152 -9.541 -15.551 1.00 97.56 72 ALA A O 1
ATOM 565 N N . SER A 1 73 ? 8.128 -9.354 -14.512 1.00 97.00 73 SER A N 1
ATOM 566 C CA . SER A 1 73 ? 8.728 -10.538 -15.130 1.00 97.00 73 SER A CA 1
ATOM 567 C C . SER A 1 73 ? 8.164 -11.845 -14.570 1.00 97.00 73 SER A C 1
ATOM 569 O O . SER A 1 73 ? 8.151 -12.840 -15.294 1.00 97.00 73 SER A O 1
ATOM 571 N N . TRP A 1 74 ? 7.617 -11.845 -13.348 1.00 97.19 74 TRP A N 1
ATOM 572 C CA . TRP A 1 74 ? 7.051 -13.038 -12.706 1.00 97.19 74 TRP A CA 1
ATOM 573 C C . TRP A 1 74 ? 5.977 -13.710 -13.568 1.00 97.19 74 TRP A C 1
ATOM 575 O O . TRP A 1 74 ? 5.981 -14.931 -13.721 1.00 97.19 74 TRP A O 1
ATOM 585 N N . SER A 1 75 ? 5.132 -12.912 -14.229 1.00 95.56 75 SER A N 1
ATOM 586 C CA . SER A 1 75 ? 4.069 -13.403 -15.117 1.00 95.56 75 SER A CA 1
ATOM 587 C C . SER A 1 75 ? 4.591 -14.152 -16.353 1.00 95.56 75 SER A C 1
ATOM 589 O O . SER A 1 75 ? 3.849 -14.907 -16.984 1.00 95.56 75 SER A O 1
ATOM 591 N N . ARG A 1 76 ? 5.878 -13.996 -16.697 1.00 94.44 76 ARG A N 1
ATOM 592 C CA . ARG A 1 76 ? 6.534 -14.693 -17.816 1.00 94.44 76 ARG A CA 1
ATOM 593 C C . ARG A 1 76 ? 6.893 -16.139 -17.471 1.00 94.44 76 ARG A C 1
ATOM 595 O O . ARG A 1 76 ? 7.146 -16.935 -18.376 1.00 94.44 76 ARG A O 1
ATOM 602 N N . HIS A 1 77 ? 6.886 -16.513 -16.191 1.00 93.12 77 HIS A N 1
ATOM 603 C CA . HIS A 1 77 ? 7.159 -17.875 -15.736 1.00 93.12 77 HIS A CA 1
ATOM 604 C C . HIS A 1 77 ? 5.921 -18.766 -15.906 1.00 93.12 77 HIS A C 1
ATOM 606 O O . HIS A 1 77 ? 5.297 -19.187 -14.940 1.00 93.12 77 HIS A O 1
ATOM 612 N N . GLN A 1 78 ? 5.584 -19.101 -17.157 1.00 90.19 78 GLN A N 1
ATOM 613 C CA . GLN A 1 78 ? 4.365 -19.847 -17.525 1.00 90.19 78 GLN A CA 1
ATOM 614 C C . GLN A 1 78 ? 4.205 -21.215 -16.834 1.00 90.19 78 GLN A C 1
ATOM 616 O O . GLN A 1 78 ? 3.097 -21.736 -16.750 1.00 90.19 78 GLN A O 1
ATOM 621 N N . HIS A 1 79 ? 5.293 -21.796 -16.325 1.00 93.56 79 HIS A N 1
ATOM 622 C CA . HIS A 1 79 ? 5.268 -23.039 -15.551 1.00 93.56 79 HIS A CA 1
ATOM 623 C C . HIS A 1 79 ? 4.739 -22.858 -14.113 1.00 93.56 79 HIS A C 1
ATOM 625 O O . HIS A 1 79 ? 4.504 -23.852 -13.431 1.00 93.56 79 HIS A O 1
ATOM 631 N N . ILE A 1 80 ? 4.534 -21.616 -13.653 1.00 96.12 80 ILE A N 1
ATOM 632 C CA . ILE A 1 80 ? 3.974 -21.261 -12.342 1.00 96.12 80 ILE A CA 1
ATOM 633 C C . ILE A 1 80 ? 2.751 -20.351 -12.576 1.00 96.12 80 ILE A C 1
ATOM 635 O O . ILE A 1 80 ? 2.840 -19.126 -12.452 1.00 96.12 80 ILE A O 1
ATOM 639 N N . PRO A 1 81 ? 1.594 -20.914 -12.965 1.00 95.81 81 PRO A N 1
ATOM 640 C CA . PRO A 1 81 ? 0.401 -20.118 -13.233 1.00 95.81 81 PRO A CA 1
ATOM 641 C C . PRO A 1 81 ? -0.026 -19.344 -11.982 1.00 95.81 81 PRO A C 1
ATOM 643 O O . PRO A 1 81 ? 0.048 -19.858 -10.871 1.00 95.81 81 PRO A O 1
ATOM 646 N N . GLY A 1 82 ? -0.483 -18.104 -12.162 1.00 96.56 82 GLY A N 1
ATOM 647 C CA . GLY A 1 82 ? -0.919 -17.247 -11.054 1.00 96.56 82 GLY A CA 1
ATOM 648 C C . GLY A 1 82 ? 0.207 -16.503 -10.327 1.00 96.56 82 GLY A C 1
ATOM 649 O O . GLY A 1 82 ? -0.092 -15.675 -9.469 1.00 96.56 82 GLY A O 1
ATOM 650 N N . LEU A 1 83 ? 1.479 -16.718 -10.683 1.00 98.00 83 LEU A N 1
ATOM 651 C CA . LEU A 1 83 ? 2.593 -15.939 -10.139 1.00 98.00 83 LEU A CA 1
ATOM 652 C C . LEU A 1 83 ? 2.692 -14.580 -10.849 1.00 98.00 83 LEU A C 1
ATOM 654 O O . LEU A 1 83 ? 3.299 -14.453 -11.907 1.00 98.00 83 LEU A O 1
ATOM 658 N N . HIS A 1 84 ? 2.049 -13.567 -10.281 1.00 97.75 84 HIS A N 1
ATOM 659 C CA . HIS A 1 84 ? 2.078 -12.186 -10.758 1.00 97.75 84 HIS A CA 1
ATOM 660 C C . HIS A 1 84 ? 1.609 -11.238 -9.650 1.00 97.75 84 HIS A C 1
ATOM 662 O O . HIS A 1 84 ? 1.049 -11.674 -8.644 1.00 97.75 84 HIS A O 1
ATOM 668 N N . VAL A 1 85 ? 1.789 -9.938 -9.872 1.00 98.44 85 VAL A N 1
ATOM 669 C CA . VAL A 1 85 ? 1.110 -8.880 -9.115 1.00 98.44 85 VAL A CA 1
ATOM 670 C C . VAL A 1 85 ? 0.240 -8.045 -10.060 1.00 98.44 85 VAL A C 1
ATOM 672 O O . VAL A 1 85 ? 0.443 -8.036 -11.277 1.00 98.44 85 VAL A O 1
ATOM 675 N N . GLN A 1 86 ? -0.760 -7.374 -9.500 1.00 98.50 86 GLN A N 1
ATOM 676 C CA . GLN A 1 86 ? -1.807 -6.641 -10.221 1.00 98.50 86 GLN A CA 1
ATOM 677 C C . GLN A 1 86 ? -1.642 -5.111 -10.096 1.00 98.50 86 GLN A C 1
ATOM 679 O O . GLN A 1 86 ? -2.487 -4.336 -10.544 1.00 98.50 86 GLN A O 1
ATOM 684 N N . GLY A 1 87 ? -0.543 -4.674 -9.481 1.00 98.62 87 GLY A N 1
ATOM 685 C CA . GLY A 1 87 ? -0.220 -3.281 -9.202 1.00 98.62 87 GLY A CA 1
ATOM 686 C C . GLY A 1 87 ? 1.049 -3.158 -8.362 1.00 98.62 87 GLY A C 1
ATOM 687 O O . GLY A 1 87 ? 1.701 -4.165 -8.069 1.00 98.62 87 GLY A O 1
ATOM 688 N N . ILE A 1 88 ? 1.390 -1.932 -7.975 1.00 98.88 88 ILE A N 1
ATOM 689 C CA . ILE A 1 88 ? 2.569 -1.588 -7.180 1.00 98.88 88 ILE A CA 1
ATOM 690 C C . ILE A 1 88 ? 2.155 -0.708 -5.999 1.00 98.88 88 ILE A C 1
ATOM 692 O O . ILE A 1 88 ? 1.436 0.278 -6.162 1.00 98.88 88 ILE A O 1
ATOM 696 N N . TYR A 1 89 ? 2.640 -1.078 -4.817 1.00 98.81 89 TYR A N 1
ATOM 697 C CA . TYR A 1 89 ? 2.622 -0.274 -3.606 1.00 98.81 89 TYR A CA 1
ATOM 698 C C . TYR A 1 89 ? 3.944 0.485 -3.510 1.00 98.81 89 TYR A C 1
ATOM 700 O O . TYR A 1 89 ? 4.990 -0.102 -3.232 1.00 98.81 89 TYR A O 1
ATOM 708 N N . VAL A 1 90 ? 3.889 1.777 -3.812 1.00 98.69 90 VAL A N 1
ATOM 709 C CA . VAL A 1 90 ? 5.018 2.702 -3.800 1.00 98.69 90 VAL A CA 1
ATOM 710 C C . VAL A 1 90 ? 5.136 3.288 -2.399 1.00 98.69 90 VAL A C 1
ATOM 712 O O . VAL A 1 90 ? 4.313 4.105 -1.988 1.00 98.69 90 VAL A O 1
ATOM 715 N N . ASP A 1 91 ? 6.150 2.851 -1.667 1.00 98.31 91 ASP A N 1
ATOM 716 C CA . ASP A 1 91 ? 6.372 3.224 -0.276 1.00 98.31 91 ASP A CA 1
ATOM 717 C C . ASP A 1 91 ? 7.368 4.374 -0.123 1.00 98.31 91 ASP A C 1
ATOM 719 O O . ASP A 1 91 ? 8.231 4.592 -0.983 1.00 98.31 91 ASP A O 1
ATOM 723 N N . GLU A 1 92 ? 7.252 5.097 0.991 1.00 96.75 92 GLU A N 1
ATOM 724 C CA . GLU A 1 92 ? 7.981 6.337 1.272 1.00 96.75 92 GLU A CA 1
ATOM 725 C C . GLU A 1 92 ? 7.808 7.375 0.151 1.00 96.75 92 GLU A C 1
ATOM 727 O O . GLU A 1 92 ? 8.767 7.986 -0.324 1.00 96.75 92 GLU A O 1
ATOM 732 N N . THR A 1 93 ? 6.579 7.575 -0.325 1.00 96.94 93 THR A N 1
ATOM 733 C CA . THR A 1 93 ? 6.281 8.709 -1.216 1.00 96.94 93 THR A CA 1
ATOM 734 C C . THR A 1 93 ? 6.380 10.038 -0.452 1.00 96.94 93 THR A C 1
ATOM 736 O O . THR A 1 93 ? 6.165 10.080 0.757 1.00 96.94 93 THR A O 1
ATOM 739 N N . PRO A 1 94 ? 6.739 11.155 -1.104 1.00 94.06 94 PRO A N 1
ATOM 740 C CA . PRO A 1 94 ? 6.846 12.441 -0.425 1.00 94.06 94 PRO A CA 1
ATOM 741 C C . PRO A 1 94 ? 5.488 12.957 0.050 1.00 94.06 94 PRO A C 1
ATOM 743 O O . PRO A 1 94 ? 4.494 12.869 -0.664 1.00 94.06 94 PRO A O 1
ATOM 746 N N . ASN A 1 95 ? 5.490 13.594 1.218 1.00 89.31 95 ASN A N 1
ATOM 747 C CA . ASN A 1 95 ? 4.367 14.374 1.738 1.00 89.31 95 ASN A CA 1
ATOM 748 C C . ASN A 1 95 ? 4.491 15.881 1.426 1.00 89.31 95 ASN A C 1
ATOM 750 O O . ASN A 1 95 ? 3.501 16.593 1.514 1.00 89.31 95 ASN A O 1
ATOM 754 N N . HIS A 1 96 ? 5.664 16.367 1.004 1.00 90.19 96 HIS A N 1
ATOM 755 C CA . HIS A 1 96 ? 5.884 17.762 0.604 1.00 90.19 96 HIS A CA 1
ATOM 756 C C . HIS A 1 96 ? 6.079 17.902 -0.904 1.00 90.19 96 HIS A C 1
ATOM 758 O O . HIS A 1 96 ? 6.931 17.224 -1.501 1.00 90.19 96 HIS A O 1
ATOM 764 N N . TYR A 1 97 ? 5.355 18.847 -1.502 1.00 90.44 97 TYR A N 1
ATOM 765 C CA . TYR A 1 97 ? 5.420 19.109 -2.933 1.00 90.44 97 TYR A CA 1
ATOM 766 C C . TYR A 1 9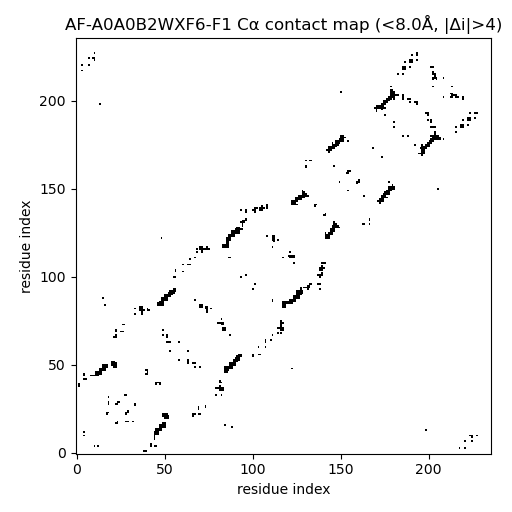7 ? 6.772 19.692 -3.372 1.00 90.44 97 TYR A C 1
ATOM 768 O O . TYR A 1 97 ? 7.317 20.623 -2.778 1.00 90.44 97 TYR A O 1
ATOM 776 N N . SER A 1 98 ? 7.282 19.184 -4.493 1.00 93.19 98 SER A N 1
ATOM 777 C CA . SER A 1 98 ? 8.250 19.881 -5.336 1.00 93.19 98 SER A CA 1
ATOM 778 C C . SER A 1 98 ? 8.038 19.463 -6.789 1.00 93.19 98 SER A C 1
ATOM 780 O O . SER A 1 98 ? 7.613 18.339 -7.057 1.00 93.19 98 SER A O 1
ATOM 782 N N . ALA A 1 99 ? 8.375 20.335 -7.744 1.00 94.12 99 ALA A N 1
ATOM 783 C CA . ALA A 1 99 ? 8.199 20.026 -9.166 1.00 94.12 99 ALA A CA 1
ATOM 784 C C . ALA A 1 99 ? 8.966 18.757 -9.596 1.00 94.12 99 ALA A C 1
ATOM 786 O O . ALA A 1 99 ? 8.464 17.963 -10.388 1.00 94.12 99 ALA A O 1
ATOM 787 N N . GLY A 1 100 ? 10.161 18.532 -9.035 1.00 95.56 100 GLY A N 1
ATOM 788 C CA . GLY A 1 100 ? 10.955 17.331 -9.309 1.00 95.56 100 GLY A CA 1
ATOM 789 C C . GLY A 1 100 ? 10.310 16.052 -8.769 1.00 95.56 100 GLY A C 1
ATOM 790 O O . GLY A 1 100 ? 10.259 15.046 -9.474 1.00 95.56 100 GLY A O 1
ATOM 791 N N . ARG A 1 101 ? 9.761 16.097 -7.548 1.00 95.25 101 ARG A N 1
ATOM 792 C CA . ARG A 1 101 ? 9.039 14.969 -6.937 1.00 95.25 101 ARG A CA 1
ATOM 793 C C . ARG A 1 101 ? 7.750 14.645 -7.687 1.00 95.25 101 ARG A C 1
ATOM 795 O O . ARG A 1 101 ? 7.488 13.476 -7.948 1.00 95.25 101 ARG A O 1
ATOM 802 N N . ALA A 1 102 ? 6.997 15.667 -8.088 1.00 94.50 102 ALA A N 1
ATOM 803 C CA . ALA A 1 102 ? 5.787 15.502 -8.888 1.00 94.50 102 ALA A CA 1
ATOM 804 C C . ALA A 1 102 ? 6.092 14.826 -10.234 1.00 94.50 102 ALA A C 1
ATOM 806 O O . ALA A 1 102 ? 5.473 13.820 -10.571 1.00 94.50 102 ALA A O 1
ATOM 807 N N . GLN A 1 103 ? 7.118 15.302 -10.953 1.00 96.50 103 GLN A N 1
ATOM 808 C CA . GLN A 1 103 ? 7.545 14.692 -12.215 1.00 96.50 103 GLN A CA 1
ATOM 809 C C . GLN A 1 103 ? 8.047 13.251 -12.033 1.00 96.50 103 GLN A C 1
ATOM 811 O O . GLN A 1 103 ? 7.820 12.404 -12.898 1.00 96.50 103 GLN A O 1
ATOM 816 N N . TYR A 1 104 ? 8.740 12.956 -10.930 1.00 98.00 104 TYR A N 1
ATOM 817 C CA . TYR A 1 104 ? 9.162 11.594 -10.606 1.00 98.00 104 TYR A CA 1
ATOM 818 C C . TYR A 1 104 ? 7.955 10.659 -10.466 1.00 98.00 104 TYR A C 1
ATOM 820 O O . TYR A 1 104 ? 7.904 9.626 -11.133 1.00 98.00 104 TYR A O 1
ATOM 828 N N . LEU A 1 105 ? 6.978 11.036 -9.633 1.00 97.88 105 LEU A N 1
ATOM 829 C CA . LEU A 1 105 ? 5.792 10.222 -9.358 1.00 97.88 105 LEU A CA 1
ATOM 830 C C . LEU A 1 105 ? 4.904 10.065 -10.595 1.00 97.88 105 LEU A C 1
ATOM 832 O O . LEU A 1 105 ? 4.418 8.968 -10.847 1.00 97.88 105 LEU A O 1
ATOM 836 N N . GLU A 1 106 ? 4.751 11.113 -11.407 1.00 97.31 106 GLU A N 1
ATOM 837 C CA . GLU A 1 106 ? 4.036 11.042 -12.687 1.00 97.31 106 GLU A CA 1
ATOM 838 C C . GLU A 1 106 ? 4.673 10.007 -13.627 1.00 97.31 106 GLU A C 1
ATOM 840 O O . GLU A 1 106 ? 3.989 9.132 -14.163 1.00 97.31 106 GLU A O 1
ATOM 845 N N . ARG A 1 107 ? 6.001 10.057 -13.800 1.00 98.38 107 ARG A N 1
ATOM 846 C CA . ARG A 1 107 ? 6.723 9.112 -14.667 1.00 98.38 107 ARG A CA 1
ATOM 847 C C . ARG A 1 107 ? 6.663 7.686 -14.137 1.00 98.38 107 ARG A C 1
ATOM 849 O O . ARG A 1 107 ? 6.474 6.762 -14.926 1.00 98.38 107 ARG A O 1
ATOM 856 N N . LEU A 1 108 ? 6.815 7.505 -12.826 1.00 98.75 108 LEU A N 1
ATOM 857 C CA . LEU A 1 108 ? 6.730 6.194 -12.191 1.00 98.75 108 LEU A CA 1
ATOM 858 C C . LEU A 1 108 ? 5.316 5.609 -12.320 1.00 98.75 108 LEU A C 1
ATOM 860 O O . LEU A 1 108 ? 5.163 4.466 -12.744 1.00 98.75 108 LEU A O 1
ATOM 864 N N . GLY A 1 109 ? 4.282 6.406 -12.039 1.00 98.44 109 GLY A N 1
ATOM 865 C CA . GLY A 1 109 ? 2.882 6.018 -12.209 1.00 98.44 109 GLY A CA 1
ATOM 866 C C . GLY A 1 109 ? 2.566 5.634 -13.654 1.00 98.44 109 GLY A C 1
ATOM 867 O O . GLY A 1 109 ? 1.995 4.571 -13.901 1.00 98.44 109 GLY A O 1
ATOM 868 N N . HIS A 1 110 ? 3.020 6.430 -14.627 1.00 98.38 110 HIS A N 1
ATOM 869 C CA . HIS A 1 110 ? 2.884 6.102 -16.047 1.00 98.38 110 HIS A CA 1
ATOM 870 C C . HIS A 1 110 ? 3.581 4.783 -16.406 1.00 98.38 110 HIS A C 1
ATOM 872 O O . HIS A 1 110 ? 3.013 3.954 -17.122 1.00 98.38 110 HIS A O 1
ATOM 878 N N . PHE A 1 111 ? 4.790 4.558 -15.887 1.00 98.69 111 PHE A N 1
ATOM 879 C CA . PHE A 1 111 ? 5.525 3.315 -16.102 1.00 98.69 111 PHE A CA 1
ATOM 880 C C . PHE A 1 111 ? 4.754 2.102 -15.567 1.00 98.69 111 PHE A C 1
ATOM 882 O O . PHE A 1 111 ? 4.591 1.117 -16.282 1.00 98.69 111 PHE A O 1
ATOM 889 N N . ILE A 1 112 ? 4.199 2.191 -14.353 1.00 98.75 112 ILE A N 1
ATOM 890 C CA . ILE A 1 112 ? 3.369 1.132 -13.759 1.00 98.75 112 ILE A CA 1
ATOM 891 C C . ILE A 1 112 ? 2.128 0.875 -14.624 1.00 98.75 112 ILE A C 1
ATOM 893 O O . ILE A 1 112 ? 1.863 -0.264 -15.011 1.00 98.75 112 ILE A O 1
ATOM 897 N N . LYS A 1 113 ? 1.394 1.933 -14.989 1.00 98.38 113 LYS A N 1
ATOM 898 C CA . LYS A 1 113 ? 0.149 1.845 -15.769 1.00 98.38 113 LYS A CA 1
ATOM 899 C C . LYS A 1 113 ? 0.334 1.287 -17.177 1.00 98.38 113 LYS A C 1
ATOM 901 O O . LYS A 1 113 ? -0.604 0.711 -17.724 1.00 98.38 113 LYS A O 1
ATOM 906 N N . THR A 1 114 ? 1.517 1.436 -17.764 1.00 98.00 114 THR A N 1
ATOM 907 C CA . THR A 1 114 ? 1.812 0.968 -19.127 1.00 98.00 114 THR A CA 1
ATOM 908 C C . THR A 1 114 ? 2.590 -0.346 -19.171 1.00 98.00 114 THR A C 1
ATOM 910 O O . THR A 1 114 ? 2.784 -0.891 -20.257 1.00 98.00 114 THR A O 1
ATOM 913 N N . ASN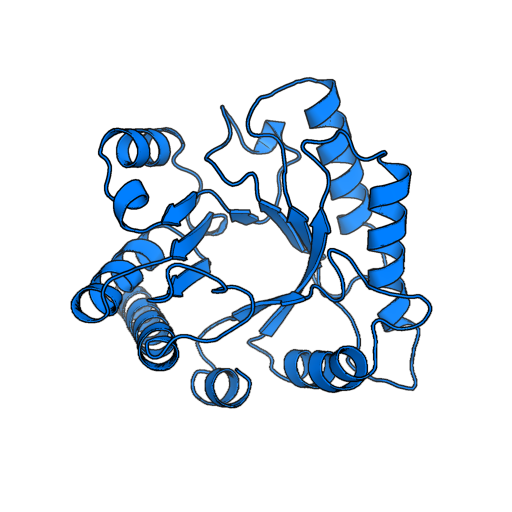 A 1 115 ? 2.995 -0.909 -18.025 1.00 98.12 115 ASN A N 1
ATOM 914 C CA . ASN A 1 115 ? 3.774 -2.142 -17.998 1.00 98.12 115 ASN A CA 1
ATOM 915 C C . ASN A 1 115 ? 2.898 -3.377 -18.317 1.00 98.12 115 ASN A C 1
ATOM 917 O O . ASN A 1 115 ? 2.000 -3.723 -17.539 1.00 98.12 115 ASN A O 1
ATOM 921 N N . PRO A 1 116 ? 3.146 -4.096 -19.429 1.00 96.12 116 PRO A N 1
ATOM 922 C CA . PRO A 1 116 ? 2.311 -5.225 -19.838 1.00 96.12 116 PRO A CA 1
ATOM 923 C C . PRO A 1 116 ? 2.512 -6.483 -18.982 1.00 96.12 116 PRO A C 1
ATOM 925 O O . PRO A 1 116 ? 1.686 -7.386 -19.056 1.00 96.12 116 PRO A O 1
ATOM 928 N N . GLY A 1 117 ? 3.591 -6.567 -18.193 1.00 96.00 117 GLY A N 1
ATOM 929 C CA . GLY A 1 117 ? 3.844 -7.710 -17.310 1.00 96.00 117 GLY A CA 1
ATOM 930 C C . GLY A 1 117 ? 3.118 -7.629 -15.964 1.00 96.00 117 GLY A C 1
ATOM 931 O O . GLY A 1 117 ? 3.055 -8.633 -15.255 1.00 96.00 117 GLY A O 1
ATOM 932 N N . LEU A 1 118 ? 2.548 -6.466 -15.628 1.00 97.88 118 LEU A N 1
ATOM 933 C CA . LEU A 1 118 ? 1.637 -6.295 -14.498 1.00 97.88 118 LEU A CA 1
ATOM 934 C C . LEU A 1 118 ? 0.202 -6.619 -14.934 1.00 97.88 118 LEU A C 1
ATOM 936 O O . LEU A 1 118 ? -0.257 -6.186 -15.997 1.00 97.88 118 LEU A O 1
ATOM 940 N N . ALA A 1 119 ? -0.506 -7.387 -14.108 1.00 94.50 119 ALA A N 1
ATOM 941 C CA . ALA A 1 119 ? -1.862 -7.836 -14.400 1.00 94.50 119 ALA A CA 1
ATOM 942 C C . ALA A 1 119 ? -2.925 -6.771 -14.066 1.00 94.50 119 ALA A C 1
ATOM 944 O O . ALA A 1 119 ? -2.663 -5.788 -13.374 1.00 94.50 119 ALA A O 1
ATOM 945 N N . GLY A 1 120 ? -4.154 -6.999 -14.540 1.00 93.62 120 GLY A N 1
ATOM 946 C CA . GLY A 1 120 ? -5.327 -6.208 -14.161 1.00 93.62 120 GLY A CA 1
ATOM 947 C C . GLY A 1 120 ? -5.237 -4.722 -14.526 1.00 93.62 120 GLY A C 1
ATOM 948 O O . GLY A 1 120 ? -4.771 -4.347 -15.606 1.00 93.62 120 GLY A O 1
ATOM 949 N N . THR A 1 121 ? -5.720 -3.878 -13.614 1.00 94.19 121 THR A N 1
ATOM 950 C CA . THR A 1 121 ? -5.772 -2.409 -13.730 1.00 94.19 121 THR A CA 1
ATOM 951 C C . THR A 1 121 ? -4.437 -1.724 -13.446 1.00 94.19 121 THR A C 1
ATOM 953 O O . THR A 1 121 ? -4.343 -0.506 -13.623 1.00 94.19 121 THR A O 1
ATOM 956 N N . ARG A 1 122 ? -3.406 -2.484 -13.039 1.00 98.06 122 ARG A N 1
ATOM 957 C CA . ARG A 1 122 ? -2.066 -1.975 -12.710 1.00 98.06 122 ARG A CA 1
ATOM 958 C C . ARG A 1 122 ? -2.169 -0.883 -11.649 1.00 98.06 122 ARG A C 1
ATOM 960 O O . ARG A 1 122 ? -1.805 0.268 -11.880 1.00 98.06 122 ARG A O 1
ATOM 967 N N . THR A 1 123 ? -2.780 -1.241 -10.526 1.00 98.38 123 THR A N 1
ATOM 968 C CA . THR A 1 123 ? -3.074 -0.317 -9.427 1.00 98.38 123 THR A CA 1
ATOM 969 C C . THR A 1 123 ? -1.786 0.327 -8.915 1.00 98.38 123 THR A C 1
ATOM 971 O O . THR A 1 123 ? -0.792 -0.360 -8.696 1.00 98.38 123 THR A O 1
ATOM 974 N N . VAL A 1 124 ? -1.796 1.639 -8.729 1.00 98.62 124 VAL A N 1
ATOM 975 C CA . VAL A 1 124 ? -0.729 2.437 -8.132 1.00 98.62 124 VAL A CA 1
ATOM 976 C C . VAL A 1 124 ? -1.214 2.862 -6.755 1.00 98.62 124 VAL A C 1
ATOM 978 O O . VAL A 1 124 ? -2.170 3.629 -6.635 1.00 98.62 124 VAL A O 1
ATOM 981 N N . VAL A 1 125 ? -0.557 2.349 -5.721 1.00 98.44 125 VAL A N 1
ATOM 982 C CA . VAL A 1 125 ? -0.810 2.730 -4.332 1.00 98.44 125 VAL A CA 1
ATOM 983 C C . VAL A 1 125 ? 0.360 3.566 -3.849 1.00 98.44 125 VAL A C 1
ATOM 985 O O . VAL A 1 125 ? 1.500 3.138 -3.997 1.00 98.44 125 VAL A O 1
ATOM 988 N N . HIS A 1 126 ? 0.105 4.741 -3.286 1.00 97.81 126 HIS A N 1
ATOM 989 C CA . HIS A 1 126 ? 1.140 5.553 -2.644 1.00 97.81 126 HIS A CA 1
ATOM 990 C C . HIS A 1 126 ? 1.057 5.424 -1.128 1.00 97.81 126 HIS A C 1
ATOM 992 O O . HIS A 1 126 ? -0.030 5.510 -0.561 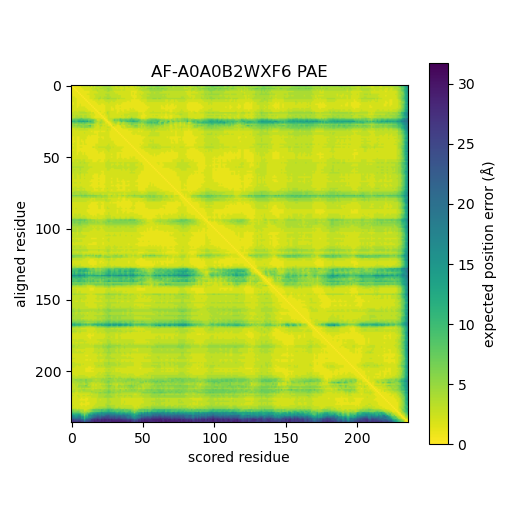1.00 97.81 126 HIS A O 1
ATOM 998 N N . ASN A 1 127 ? 2.200 5.279 -0.468 1.00 97.56 127 ASN A N 1
ATOM 999 C CA . ASN A 1 127 ? 2.303 5.394 0.977 1.00 97.56 127 ASN A CA 1
ATOM 1000 C C . ASN A 1 127 ? 3.289 6.497 1.363 1.00 97.56 127 ASN A C 1
ATOM 1002 O O . ASN A 1 127 ? 4.502 6.311 1.270 1.00 97.56 127 ASN A O 1
ATOM 1006 N N . PRO A 1 128 ? 2.793 7.683 1.736 1.00 93.81 128 PRO A N 1
ATOM 1007 C CA . PRO A 1 128 ? 3.621 8.745 2.294 1.00 93.81 128 PRO A CA 1
ATOM 1008 C C . PRO A 1 128 ? 3.889 8.603 3.801 1.00 93.81 128 PRO A C 1
ATOM 1010 O O . PRO A 1 128 ? 4.585 9.449 4.365 1.00 93.81 128 PRO A O 1
ATOM 1013 N N . GLY A 1 129 ? 3.298 7.610 4.480 1.00 82.56 129 GLY A N 1
ATOM 1014 C CA . GLY A 1 129 ? 3.319 7.429 5.940 1.00 82.56 129 GLY A CA 1
ATOM 1015 C C . GLY A 1 129 ? 2.506 8.478 6.714 1.00 82.56 129 GLY A C 1
ATOM 1016 O O . GLY A 1 129 ? 1.940 8.202 7.766 1.00 82.56 129 GLY A O 1
ATOM 1017 N N . THR A 1 130 ? 2.381 9.691 6.173 1.00 79.25 130 THR A N 1
ATOM 1018 C CA . THR A 1 130 ? 1.581 10.791 6.723 1.00 79.25 130 THR A CA 1
ATOM 1019 C C . THR A 1 130 ? 0.818 11.522 5.615 1.00 79.25 130 THR A C 1
ATOM 1021 O O . THR A 1 130 ? 1.255 11.494 4.464 1.00 79.25 130 THR A O 1
ATOM 1024 N N . PRO A 1 131 ? -0.288 12.221 5.935 1.00 80.69 131 PRO A N 1
ATOM 1025 C CA . PRO A 1 131 ? -1.062 12.969 4.945 1.00 80.69 131 PRO A CA 1
ATOM 1026 C C . PRO A 1 131 ? -0.180 13.927 4.117 1.00 80.69 131 PRO A C 1
ATOM 1028 O O . PRO A 1 131 ? 0.503 14.765 4.725 1.00 80.69 131 PRO A O 1
ATOM 1031 N N . PRO A 1 132 ? -0.185 13.836 2.769 1.00 82.00 132 PRO A N 1
ATOM 1032 C CA . PRO A 1 132 ? 0.561 14.754 1.916 1.00 82.00 132 PRO A CA 1
ATOM 1033 C C . PRO A 1 132 ? -0.041 16.164 1.953 1.00 82.00 132 PRO A C 1
ATOM 1035 O O . PRO A 1 132 ? -1.226 16.355 2.222 1.00 82.00 132 PRO A O 1
ATOM 1038 N N . GLU A 1 133 ? 0.785 17.167 1.677 1.00 82.62 133 GLU A N 1
ATOM 1039 C CA . GLU A 1 133 ? 0.379 18.564 1.587 1.00 82.62 133 GLU A CA 1
ATOM 1040 C C . GLU A 1 133 ? -0.242 18.863 0.221 1.00 82.62 133 GLU A C 1
ATOM 1042 O O . GLU A 1 133 ? 0.434 18.816 -0.807 1.00 82.62 133 GLU A O 1
ATOM 1047 N N . GLY A 1 134 ? -1.516 19.251 0.217 1.00 75.25 134 GLY A N 1
ATOM 1048 C CA . GLY A 1 134 ? -2.217 19.685 -0.988 1.00 75.25 134 GLY A CA 1
ATOM 1049 C C . GLY A 1 134 ? -2.865 18.541 -1.769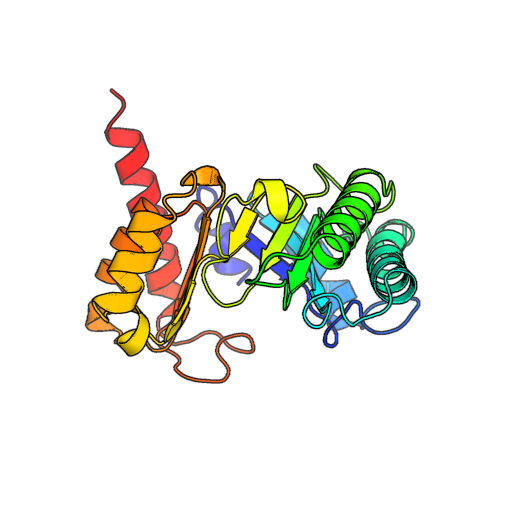 1.00 75.25 134 GLY A C 1
ATOM 1050 O O . GLY A 1 134 ? -3.232 17.510 -1.214 1.00 75.25 134 GLY A O 1
ATOM 1051 N N . ASP A 1 135 ? -3.066 18.764 -3.066 1.00 82.00 135 ASP A N 1
ATOM 1052 C CA . ASP A 1 135 ? -3.844 17.869 -3.926 1.00 82.00 135 ASP A CA 1
ATOM 1053 C C . ASP A 1 135 ? -3.039 16.621 -4.326 1.00 82.00 135 ASP A C 1
ATOM 1055 O O . ASP A 1 135 ? -1.921 16.739 -4.835 1.00 82.00 135 ASP A O 1
ATOM 1059 N N . LEU A 1 136 ? -3.638 15.431 -4.185 1.00 81.06 136 LEU A N 1
ATOM 1060 C CA . LEU A 1 136 ? -3.103 14.150 -4.666 1.00 81.06 136 LEU A CA 1
ATOM 1061 C C . LEU A 1 136 ? -2.727 14.174 -6.157 1.00 81.06 136 LEU A C 1
ATOM 1063 O O . LEU A 1 136 ? -1.823 13.442 -6.571 1.00 81.06 136 LEU A O 1
ATOM 1067 N N . ALA A 1 137 ? -3.371 15.023 -6.965 1.00 81.44 137 ALA A N 1
ATOM 1068 C CA . ALA A 1 137 ? -2.990 15.241 -8.358 1.00 81.44 137 ALA A CA 1
ATOM 1069 C C . ALA A 1 137 ? -1.533 15.715 -8.502 1.00 81.44 137 ALA A C 1
ATOM 1071 O O . ALA A 1 137 ? -0.833 15.326 -9.438 1.00 81.44 137 ALA A O 1
ATOM 1072 N N . SER A 1 138 ? -1.041 16.472 -7.519 1.00 82.94 138 SER A N 1
ATOM 1073 C CA . SER A 1 138 ? 0.339 16.972 -7.449 1.00 82.94 138 SER A CA 1
ATOM 1074 C C . SER A 1 138 ? 1.354 15.877 -7.100 1.00 82.94 138 SER A C 1
ATOM 1076 O O . SER A 1 138 ? 2.561 16.089 -7.211 1.00 82.94 138 SER A O 1
ATOM 1078 N N . PHE A 1 139 ? 0.870 14.695 -6.710 1.00 87.62 139 PHE A N 1
ATOM 1079 C CA . PHE A 1 139 ? 1.656 13.522 -6.337 1.00 87.62 139 PHE A CA 1
ATOM 1080 C C . PHE A 1 139 ? 1.432 12.360 -7.311 1.00 87.62 139 PHE A C 1
ATOM 1082 O O . PHE A 1 139 ? 1.439 11.202 -6.911 1.00 87.62 139 PHE A O 1
ATOM 1089 N N . GLY A 1 140 ? 1.226 12.656 -8.598 1.00 86.69 140 GLY A N 1
ATOM 1090 C CA . GLY A 1 140 ? 1.139 11.640 -9.653 1.00 86.69 140 GLY A CA 1
ATOM 1091 C C . GLY A 1 140 ? -0.218 10.940 -9.773 1.00 86.69 140 GLY A C 1
ATOM 1092 O O . GLY A 1 140 ? -0.329 10.003 -10.556 1.00 86.69 140 GLY A O 1
ATOM 1093 N N . SER A 1 141 ? -1.247 11.404 -9.050 1.00 90.69 141 SER A N 1
ATOM 1094 C CA . SER A 1 141 ? -2.618 10.869 -9.106 1.00 90.69 141 SER A CA 1
ATOM 1095 C C . SER A 1 141 ? -2.702 9.344 -8.898 1.00 90.69 141 SER A C 1
ATOM 1097 O O . SER A 1 141 ? -3.192 8.639 -9.783 1.00 90.69 141 SER A O 1
ATOM 1099 N N . PRO A 1 142 ? -2.237 8.804 -7.754 1.00 94.81 142 PRO A N 1
ATOM 1100 C CA . PRO A 1 142 ? -2.334 7.370 -7.491 1.00 94.81 142 PRO A CA 1
ATOM 1101 C C . PRO A 1 142 ? -3.801 6.923 -7.407 1.00 94.81 142 PRO A C 1
ATOM 1103 O O . PRO A 1 142 ? -4.679 7.720 -7.051 1.00 94.81 142 PRO A O 1
ATOM 1106 N N . ASP A 1 143 ? -4.063 5.645 -7.695 1.00 96.94 143 ASP A N 1
ATOM 1107 C CA . ASP A 1 143 ? -5.409 5.076 -7.554 1.00 96.94 143 ASP A CA 1
ATOM 1108 C C . ASP A 1 143 ? -5.813 5.030 -6.075 1.00 96.94 143 ASP A C 1
ATOM 1110 O O . ASP A 1 143 ? -6.940 5.372 -5.729 1.00 96.94 143 ASP A O 1
ATOM 1114 N N . LEU A 1 144 ? -4.870 4.649 -5.205 1.00 96.50 144 LEU A N 1
ATOM 1115 C CA . LEU A 1 144 ? -5.048 4.568 -3.756 1.00 96.50 144 LEU A CA 1
ATOM 1116 C C . LEU A 1 144 ? -3.901 5.277 -3.030 1.00 96.50 144 LEU A C 1
ATOM 1118 O O . LEU A 1 144 ? -2.762 5.289 -3.499 1.00 96.50 144 LEU A O 1
ATOM 1122 N N . VAL A 1 145 ? -4.169 5.808 -1.843 1.00 95.56 145 VAL A N 1
ATOM 1123 C CA . VAL A 1 145 ? -3.157 6.416 -0.980 1.00 95.56 145 VAL A CA 1
ATOM 1124 C C . VAL A 1 145 ? -3.352 5.992 0.477 1.00 95.56 145 VAL A C 1
ATOM 1126 O O . VAL A 1 145 ? -4.450 6.081 1.027 1.00 95.56 145 VAL A O 1
ATOM 1129 N N . CYS A 1 146 ? -2.278 5.535 1.119 1.00 95.88 146 CYS A N 1
ATOM 1130 C CA . CYS A 1 146 ? -2.229 5.358 2.565 1.00 95.88 146 CYS A CA 1
ATOM 1131 C C . CYS A 1 146 ? -2.105 6.724 3.231 1.00 95.88 146 CYS A C 1
ATOM 1133 O O . CYS A 1 146 ? -1.021 7.273 3.398 1.00 95.88 146 CYS A O 1
ATOM 1135 N N . ILE A 1 147 ? -3.252 7.319 3.545 1.00 91.88 147 ILE A N 1
ATOM 1136 C CA . ILE A 1 147 ? -3.308 8.662 4.126 1.00 91.88 147 ILE A CA 1
ATOM 1137 C C . ILE A 1 147 ? -2.942 8.683 5.608 1.00 91.88 147 ILE A C 1
ATOM 1139 O O . ILE A 1 147 ? -2.643 9.751 6.134 1.00 91.88 147 ILE A O 1
ATOM 1143 N N . CYS A 1 148 ? -2.992 7.544 6.298 1.00 94.06 148 CYS A N 1
ATOM 1144 C CA . CYS A 1 148 ? -2.647 7.465 7.709 1.00 94.06 148 CYS A CA 1
ATOM 1145 C C . CYS A 1 148 ? -2.054 6.098 8.041 1.00 94.06 148 CYS A C 1
ATOM 1147 O O . CYS A 1 148 ? -2.764 5.091 7.987 1.00 94.06 148 CYS A O 1
ATOM 1149 N N . GLU A 1 149 ? -0.794 6.101 8.463 1.00 95.62 149 GLU A N 1
ATOM 1150 C CA . GLU A 1 149 ? -0.089 4.945 9.003 1.00 95.62 149 GLU A CA 1
ATOM 1151 C C . GLU A 1 149 ? 0.459 5.311 10.388 1.00 95.62 149 GLU A C 1
ATOM 1153 O O . GLU A 1 149 ? 1.503 5.944 10.507 1.00 95.62 149 GLU A O 1
ATOM 1158 N N . GLU A 1 150 ? -0.292 5.009 11.449 1.00 96.19 150 GLU A N 1
ATOM 1159 C CA . GLU A 1 150 ? 0.009 5.521 12.794 1.00 96.19 150 GLU A CA 1
ATOM 1160 C C . GLU A 1 150 ? -0.408 4.538 13.899 1.00 96.19 150 GLU A C 1
ATOM 1162 O O . GLU A 1 150 ? -1.439 3.868 13.777 1.00 96.19 150 GLU A O 1
ATOM 1167 N N . PRO A 1 151 ? 0.302 4.499 15.041 1.00 97.06 151 PRO A N 1
ATOM 1168 C CA . PRO A 1 151 ? -0.200 3.834 16.237 1.00 97.06 151 PRO A CA 1
ATOM 1169 C C . PRO A 1 151 ? -1.522 4.453 16.706 1.00 97.06 151 PRO A C 1
ATOM 1171 O O . PRO A 1 151 ? -1.731 5.668 16.621 1.00 97.06 151 PRO A O 1
ATOM 1174 N N . TYR A 1 152 ? -2.400 3.640 17.293 1.00 97.69 152 TYR A N 1
ATOM 1175 C CA . TYR A 1 152 ? -3.739 4.051 17.721 1.00 97.69 152 TYR A CA 1
ATOM 1176 C C . TYR A 1 152 ? -3.737 5.284 18.637 1.00 97.69 152 TYR A C 1
ATOM 1178 O O . TYR A 1 152 ? -4.576 6.173 18.505 1.00 97.69 152 TYR A O 1
ATOM 1186 N N . GLU A 1 153 ? -2.762 5.400 19.540 1.00 97.38 153 GLU A N 1
ATOM 1187 C CA . GLU A 1 153 ? -2.647 6.565 20.424 1.00 97.38 153 GLU A CA 1
ATOM 1188 C C . GLU A 1 153 ? -2.344 7.873 19.679 1.00 97.38 153 GLU A C 1
ATOM 1190 O O . GLU A 1 153 ? -2.818 8.938 20.091 1.00 97.38 153 GLU A O 1
ATOM 1195 N N . ARG A 1 154 ? -1.565 7.809 18.590 1.00 96.56 154 ARG A N 1
ATOM 1196 C CA . ARG A 1 154 ? -1.264 8.960 17.729 1.00 96.56 154 ARG A CA 1
ATOM 1197 C C . ARG A 1 154 ? -2.450 9.273 16.829 1.00 96.56 154 ARG A C 1
ATOM 1199 O O . ARG A 1 154 ? -2.819 10.443 16.734 1.00 96.56 154 ARG A O 1
ATOM 1206 N N . TYR A 1 155 ? -3.099 8.244 16.281 1.00 95.75 155 TYR A N 1
ATOM 1207 C CA . TYR A 1 155 ? -4.339 8.368 15.516 1.00 95.75 155 TYR A CA 1
ATOM 1208 C C . TYR A 1 155 ? -5.396 9.187 16.266 1.00 95.75 155 TYR A C 1
ATOM 1210 O O . TYR A 1 155 ? -5.986 10.100 15.699 1.00 95.75 155 TYR A O 1
ATOM 1218 N N . LEU A 1 156 ? -5.587 8.949 17.565 1.00 96.75 156 LEU A N 1
ATOM 1219 C CA . LEU A 1 156 ? -6.589 9.660 18.368 1.00 96.75 156 LEU A CA 1
ATOM 1220 C C . LEU A 1 156 ? -6.263 11.137 18.670 1.00 96.75 156 LEU A C 1
ATOM 1222 O O . LEU A 1 156 ? -7.094 11.830 19.259 1.00 96.75 156 LEU A O 1
ATOM 1226 N N . LYS A 1 157 ? -5.074 11.646 18.324 1.00 97.31 157 LYS A N 1
ATOM 1227 C CA . LYS A 1 157 ? -4.700 13.038 18.622 1.00 97.31 157 LYS A CA 1
ATOM 1228 C C . LYS A 1 157 ? -5.492 14.017 17.753 1.00 97.31 157 LYS A C 1
ATOM 1230 O O . LYS A 1 157 ? -5.559 13.862 16.536 1.00 97.31 157 LYS A O 1
ATOM 1235 N N . THR A 1 158 ? -6.012 15.074 18.380 1.00 96.50 158 THR A N 1
ATOM 1236 C CA . THR A 1 158 ? -6.816 16.121 17.725 1.00 96.50 158 THR A CA 1
ATOM 1237 C C . THR A 1 158 ? -6.129 16.715 16.498 1.00 96.50 158 THR A C 1
ATOM 1239 O O . THR A 1 158 ? -6.740 16.758 15.441 1.00 96.50 158 THR A O 1
ATOM 1242 N N . GLU A 1 159 ? -4.848 17.074 16.615 1.00 93.94 159 GLU A N 1
ATOM 1243 C CA . GLU A 1 159 ? -4.033 17.625 15.519 1.00 93.94 159 GLU A CA 1
ATOM 1244 C C . GLU A 1 159 ? -4.064 16.739 14.260 1.00 93.94 159 GLU A C 1
ATOM 1246 O O . GLU A 1 159 ? -4.260 17.226 13.149 1.00 93.94 159 GLU A O 1
ATOM 1251 N N . LEU A 1 160 ? -3.904 15.422 14.419 1.00 92.31 160 LEU A N 1
ATOM 1252 C CA . LEU A 1 160 ? -3.920 14.499 13.286 1.00 92.31 160 LEU A CA 1
ATOM 1253 C C . LEU A 1 160 ? -5.334 14.341 12.715 1.00 92.31 160 LEU A C 1
ATOM 1255 O O . LEU A 1 160 ? -5.511 14.319 11.498 1.00 92.31 160 LEU A O 1
ATOM 1259 N N . GLN A 1 161 ? -6.353 14.270 13.574 1.00 93.56 161 GLN A N 1
ATOM 1260 C CA . GLN A 1 161 ? -7.746 14.194 13.128 1.00 93.56 161 GLN A CA 1
ATOM 1261 C C . GLN A 1 161 ? -8.194 15.457 12.381 1.00 93.56 161 GLN A C 1
ATOM 1263 O O . GLN A 1 161 ? -8.961 15.350 11.426 1.00 93.56 161 GLN A O 1
ATOM 1268 N N . GLU A 1 162 ? -7.706 16.633 12.775 1.00 92.06 162 GLU A N 1
ATOM 1269 C CA . GLU A 1 162 ? -7.905 17.893 12.052 1.00 92.06 162 GLU A CA 1
ATOM 1270 C C . GLU A 1 162 ? -7.220 17.849 10.684 1.00 92.06 162 GLU A C 1
ATOM 1272 O O . GLU A 1 162 ? -7.894 18.022 9.673 1.00 92.06 162 GLU A O 1
ATOM 1277 N N . ARG A 1 163 ? -5.936 17.467 10.619 1.00 88.75 163 ARG A N 1
ATOM 1278 C CA . ARG A 1 163 ? -5.210 17.330 9.342 1.00 88.75 163 ARG A CA 1
ATOM 1279 C C . ARG A 1 163 ? -5.886 16.371 8.362 1.00 88.75 163 ARG A C 1
ATOM 1281 O O . ARG A 1 163 ? -5.988 16.671 7.177 1.00 88.75 163 ARG A O 1
ATOM 1288 N N . LEU A 1 164 ? -6.353 15.217 8.839 1.00 90.31 164 LEU A N 1
ATOM 1289 C CA . LEU A 1 164 ? -7.050 14.246 7.992 1.00 90.31 164 LEU A CA 1
ATOM 1290 C C . LEU A 1 164 ? -8.412 14.767 7.512 1.00 90.31 164 LEU A C 1
ATOM 1292 O O . LEU A 1 164 ? -8.848 14.415 6.417 1.00 90.31 164 LEU A O 1
ATOM 1296 N N . ARG A 1 165 ? -9.095 15.581 8.327 1.00 89.31 165 ARG A N 1
ATOM 1297 C CA . ARG A 1 165 ? -10.355 16.227 7.943 1.00 89.31 165 ARG A CA 1
ATOM 1298 C C . ARG A 1 165 ? -10.124 17.290 6.873 1.00 89.31 165 ARG A C 1
ATOM 1300 O O . ARG A 1 165 ? -10.917 17.354 5.942 1.00 89.31 165 ARG A O 1
ATOM 1307 N N . ASP A 1 166 ? -9.054 18.067 7.002 1.00 87.62 166 ASP A N 1
ATOM 1308 C CA . ASP A 1 166 ? -8.713 19.140 6.067 1.00 87.62 166 ASP A CA 1
ATOM 1309 C C . ASP A 1 166 ? -8.253 18.600 4.707 1.00 87.62 166 ASP A C 1
ATOM 1311 O O . ASP A 1 166 ? -8.585 19.186 3.679 1.00 87.62 166 ASP A O 1
ATOM 1315 N N . LEU A 1 167 ? -7.539 17.465 4.680 1.00 84.00 167 LEU A N 1
ATOM 1316 C CA . LEU A 1 167 ? -7.144 16.815 3.425 1.00 84.00 167 LEU A CA 1
ATOM 1317 C C . LEU A 1 167 ? -8.358 16.275 2.646 1.00 84.00 167 LEU A C 1
ATOM 1319 O O . LEU A 1 167 ? -8.386 16.372 1.424 1.00 84.00 167 LEU A O 1
ATOM 1323 N N . SER A 1 168 ? -9.336 15.697 3.354 1.00 81.31 168 SER A N 1
ATOM 1324 C CA . SER A 1 168 ? -10.612 15.183 2.822 1.00 81.31 168 SER A CA 1
ATOM 1325 C C . SER A 1 168 ? -10.536 14.449 1.460 1.00 81.31 168 SER A C 1
ATOM 1327 O O . SER A 1 168 ? -11.267 14.812 0.534 1.00 81.31 168 SER A O 1
ATOM 1329 N N . PRO A 1 169 ? -9.672 13.426 1.278 1.00 80.75 169 PRO A N 1
ATOM 1330 C CA . PRO A 1 169 ? -9.661 12.681 0.024 1.00 80.75 169 PRO A CA 1
ATOM 1331 C C . PRO A 1 169 ? -10.908 11.795 -0.106 1.00 80.75 169 PRO A C 1
ATOM 1333 O O . PRO A 1 169 ? -11.527 11.415 0.888 1.00 80.75 169 PRO A O 1
ATOM 1336 N N . GLU A 1 170 ? -11.255 11.445 -1.346 1.00 90.31 170 GLU A N 1
ATOM 1337 C CA . GLU A 1 170 ? -12.347 10.516 -1.662 1.00 90.31 170 GLU A CA 1
ATOM 1338 C C . GLU A 1 170 ? -12.156 9.183 -0.923 1.00 90.31 170 GLU A C 1
ATOM 1340 O O . GLU A 1 170 ? -11.059 8.613 -0.932 1.00 90.31 170 GLU A O 1
ATOM 1345 N N . HIS A 1 171 ? -13.222 8.680 -0.292 1.00 93.38 171 HIS A N 1
ATOM 1346 C CA . HIS A 1 171 ? -13.207 7.442 0.499 1.00 93.38 171 HIS A CA 1
ATOM 1347 C C . HIS A 1 171 ? -12.603 6.274 -0.290 1.00 93.38 171 HIS A C 1
ATOM 1349 O O . HIS A 1 171 ? -11.724 5.567 0.213 1.00 93.38 171 HIS A O 1
ATOM 1355 N N . GLU A 1 172 ? -12.997 6.156 -1.558 1.00 94.38 172 GLU A N 1
ATOM 1356 C CA . GLU A 1 172 ? -12.629 5.106 -2.508 1.00 94.38 172 GLU A CA 1
ATOM 1357 C C . GLU A 1 172 ? -11.117 5.046 -2.767 1.00 94.38 172 GLU A C 1
ATOM 1359 O O . GLU A 1 172 ? -10.590 4.021 -3.200 1.00 94.38 172 GLU A O 1
ATOM 1364 N N . ARG A 1 173 ? -10.407 6.144 -2.481 1.00 93.94 173 ARG A N 1
ATOM 1365 C CA . ARG A 1 173 ? -8.966 6.301 -2.698 1.00 93.94 173 ARG A CA 1
ATOM 1366 C C . ARG A 1 173 ? -8.148 6.133 -1.421 1.00 93.94 173 ARG A C 1
ATOM 1368 O O . ARG A 1 173 ? -6.921 6.149 -1.485 1.00 93.94 173 ARG A O 1
ATOM 1375 N N . CYS A 1 174 ? -8.785 5.985 -0.264 1.00 95.00 174 CYS A N 1
ATOM 1376 C CA . CYS A 1 174 ? -8.107 6.052 1.026 1.00 95.00 174 CYS A CA 1
ATOM 1377 C C . CYS A 1 174 ? -7.772 4.673 1.603 1.00 95.00 174 CYS A C 1
ATOM 1379 O O . CYS A 1 174 ? -8.613 3.772 1.658 1.00 95.00 174 CYS A O 1
ATOM 1381 N N . ILE A 1 175 ? -6.548 4.552 2.117 1.00 97.00 175 ILE A N 1
ATOM 1382 C CA . ILE A 1 175 ? -6.085 3.440 2.946 1.00 97.00 175 ILE A CA 1
ATOM 1383 C C . ILE A 1 175 ? -5.727 3.974 4.338 1.00 97.00 175 ILE A C 1
ATOM 1385 O O . ILE A 1 175 ? -5.066 5.007 4.462 1.00 97.00 175 ILE A O 1
ATOM 1389 N N . TYR A 1 176 ? -6.149 3.256 5.378 1.00 96.75 176 TYR A N 1
ATOM 1390 C CA . TYR A 1 176 ? -5.736 3.491 6.763 1.00 96.75 176 TYR A CA 1
ATOM 1391 C C . TYR A 1 176 ? -5.022 2.263 7.328 1.00 96.75 176 TYR A C 1
ATOM 1393 O O . TYR A 1 176 ? -5.528 1.149 7.202 1.00 96.75 176 TYR A O 1
ATOM 1401 N N . GLN A 1 177 ? -3.891 2.462 7.999 1.00 97.50 177 GLN A N 1
ATOM 1402 C CA . GLN A 1 177 ? -3.108 1.412 8.650 1.00 97.50 177 GLN A CA 1
ATOM 1403 C C . GLN A 1 177 ? -2.842 1.808 10.106 1.00 97.50 177 GLN A C 1
ATOM 1405 O O . GLN A 1 177 ? -2.022 2.677 10.381 1.00 97.50 177 GLN A O 1
ATOM 1410 N N . ILE A 1 178 ? -3.567 1.207 11.051 1.00 97.56 178 ILE A N 1
ATOM 1411 C CA . ILE A 1 178 ? -3.526 1.597 12.465 1.00 97.56 178 ILE A CA 1
ATOM 1412 C C . ILE A 1 178 ? -3.087 0.421 13.338 1.00 97.56 178 ILE A C 1
ATOM 1414 O O . ILE A 1 178 ? -3.749 -0.620 13.383 1.00 97.56 178 ILE A O 1
ATOM 1418 N N . SER A 1 179 ? -1.979 0.595 14.055 1.00 97.75 179 SER A N 1
ATOM 1419 C CA . SER A 1 179 ? -1.382 -0.432 14.919 1.00 97.75 179 SER A CA 1
ATOM 1420 C C . SER A 1 179 ? -1.638 -0.183 16.408 1.00 97.75 179 SER A C 1
ATOM 1422 O O . SER A 1 179 ? -2.085 0.893 16.811 1.00 97.75 179 SER A O 1
ATOM 1424 N N . GLY A 1 180 ? -1.382 -1.191 17.247 1.00 97.69 180 GLY A N 1
ATOM 1425 C CA . GLY A 1 180 ? -1.482 -1.080 18.706 1.00 97.69 180 GLY A CA 1
ATOM 1426 C C . GLY A 1 180 ? -2.881 -0.737 19.232 1.00 97.69 180 GLY A C 1
ATOM 1427 O O . GLY A 1 180 ? -3.008 -0.049 20.246 1.00 97.69 180 GLY A O 1
ATOM 1428 N N . ILE A 1 181 ? -3.946 -1.164 18.547 1.00 98.19 181 ILE A N 1
ATOM 1429 C CA . ILE A 1 181 ? -5.321 -0.918 18.995 1.00 98.19 181 ILE A CA 1
ATOM 1430 C C . ILE A 1 181 ? -5.658 -1.886 20.140 1.00 98.19 181 ILE A C 1
ATOM 1432 O O . ILE A 1 181 ? -5.590 -3.098 19.941 1.00 98.19 181 ILE A O 1
ATOM 1436 N N . PRO A 1 182 ? -6.095 -1.409 21.322 1.00 97.00 182 PRO A N 1
ATOM 1437 C CA . PRO A 1 182 ? -6.533 -2.299 22.392 1.00 97.00 182 PRO A CA 1
ATOM 1438 C C . PRO A 1 182 ? -7.624 -3.272 21.905 1.00 97.00 182 PRO A C 1
ATOM 1440 O O . PRO A 1 182 ? -8.570 -2.817 21.248 1.00 97.00 182 PRO A O 1
ATOM 1443 N N . PRO A 1 183 ? -7.543 -4.582 22.216 1.00 95.31 183 PRO A N 1
ATOM 1444 C CA . PRO A 1 183 ? -8.475 -5.578 21.682 1.00 95.31 183 PRO A CA 1
ATOM 1445 C C . PRO A 1 183 ? -9.959 -5.254 21.916 1.00 95.31 183 PRO A C 1
ATOM 1447 O O . PRO A 1 183 ? -10.786 -5.463 21.031 1.00 95.31 183 PRO A O 1
ATOM 1450 N N . ASP A 1 184 ? -10.303 -4.664 23.065 1.00 95.56 184 ASP A N 1
ATOM 1451 C CA . ASP A 1 184 ? -11.666 -4.235 23.412 1.00 95.56 184 ASP A CA 1
ATOM 1452 C C . ASP A 1 184 ? -12.183 -3.067 22.551 1.00 95.56 184 ASP A C 1
ATOM 1454 O O . ASP A 1 184 ? -13.392 -2.867 22.421 1.00 95.56 184 ASP A O 1
ATOM 1458 N N . LYS A 1 185 ? -11.277 -2.307 21.925 1.00 97.19 185 LYS A N 1
ATOM 1459 C CA . LYS A 1 185 ? -11.586 -1.152 21.070 1.00 97.19 185 LYS A CA 1
ATOM 1460 C C . LYS A 1 185 ? -11.529 -1.471 19.579 1.00 97.19 185 LYS A C 1
ATOM 1462 O O . LYS A 1 185 ? -12.099 -0.709 18.796 1.00 97.19 185 LYS A O 1
ATOM 1467 N N . LEU A 1 186 ? -10.902 -2.583 19.185 1.00 96.94 186 LEU A N 1
ATOM 1468 C CA . LEU A 1 186 ? -10.649 -2.947 17.788 1.00 96.94 186 LEU A CA 1
ATOM 1469 C C . LEU A 1 186 ? -11.910 -2.868 16.922 1.00 96.94 186 LEU A C 1
ATOM 1471 O O . LEU A 1 186 ? -11.925 -2.160 15.922 1.00 96.94 186 LEU A O 1
ATOM 1475 N N . GLY A 1 187 ? -12.998 -3.527 17.327 1.00 96.56 187 GLY A N 1
ATOM 1476 C CA . GLY A 1 187 ? -14.227 -3.542 16.529 1.00 96.56 187 GLY A CA 1
ATOM 1477 C C . GLY A 1 187 ? -14.838 -2.149 16.322 1.00 96.56 187 GLY A C 1
ATOM 1478 O O . GLY A 1 187 ? -15.401 -1.869 15.265 1.00 96.56 187 GLY A O 1
ATOM 1479 N N . GLY A 1 188 ? -14.719 -1.258 17.312 1.00 96.56 188 GLY A N 1
ATOM 1480 C CA . GLY A 1 188 ? -15.155 0.135 17.195 1.00 96.56 188 GLY A CA 1
ATOM 1481 C C . GLY A 1 188 ? -14.273 0.944 16.247 1.00 96.56 188 GLY A C 1
ATOM 1482 O O . GLY A 1 188 ? -14.802 1.642 15.383 1.00 96.56 188 GLY A O 1
ATOM 1483 N N . ALA A 1 189 ? -12.952 0.796 16.376 1.00 97.31 189 ALA A N 1
ATOM 1484 C CA . ALA A 1 189 ? -11.977 1.444 15.506 1.00 97.31 189 ALA A CA 1
ATOM 1485 C C . ALA A 1 189 ? -12.140 0.994 14.045 1.00 97.31 189 ALA A C 1
ATOM 1487 O O . ALA A 1 189 ? -12.248 1.833 13.162 1.00 97.31 189 ALA A O 1
ATOM 1488 N N . VAL A 1 190 ? -12.281 -0.310 13.782 1.00 98.00 190 VAL A N 1
ATOM 1489 C CA . VAL A 1 190 ? -12.473 -0.846 12.421 1.00 98.00 190 VAL A CA 1
ATOM 1490 C C . VAL A 1 190 ? -13.706 -0.252 11.744 1.00 98.00 190 VAL A C 1
ATOM 1492 O O . VAL A 1 190 ? -13.615 0.192 10.603 1.00 98.00 190 VAL A O 1
ATOM 1495 N N . ARG A 1 191 ? -14.849 -0.177 12.441 1.00 97.00 191 ARG A N 1
ATOM 1496 C CA . ARG A 1 191 ? -16.069 0.442 11.888 1.00 97.00 191 ARG A CA 1
ATOM 1497 C C . ARG A 1 191 ? -15.899 1.927 11.582 1.00 97.00 191 ARG A C 1
ATOM 1499 O O . ARG A 1 191 ? -16.549 2.455 10.686 1.00 97.00 191 ARG A O 1
ATOM 1506 N N . GLU A 1 192 ? -15.094 2.632 12.364 1.00 95.38 192 GLU A N 1
ATOM 1507 C CA . GLU A 1 192 ? -14.799 4.041 12.124 1.00 95.38 192 GLU A CA 1
ATOM 1508 C C . GLU A 1 192 ? -13.860 4.215 10.928 1.00 95.38 192 GLU A C 1
ATOM 1510 O O . GLU A 1 192 ? -14.199 4.969 10.022 1.00 95.38 192 GLU A O 1
ATOM 1515 N N . LEU A 1 193 ? -12.789 3.429 10.845 1.00 96.56 193 LEU A N 1
ATOM 1516 C CA . LEU A 1 193 ? -11.863 3.428 9.712 1.00 96.56 193 LEU A CA 1
ATOM 1517 C C . LEU A 1 193 ? -12.554 3.050 8.391 1.00 96.56 193 LEU A C 1
ATOM 1519 O O . LEU A 1 193 ? -12.339 3.718 7.385 1.00 96.56 193 LEU A O 1
ATOM 1523 N N . CYS A 1 194 ? -13.449 2.053 8.389 1.00 96.75 194 CYS A N 1
ATOM 1524 C CA . CYS A 1 194 ? -14.190 1.652 7.181 1.00 96.75 194 CYS A CA 1
ATOM 1525 C C . CYS A 1 194 ? -15.122 2.757 6.654 1.00 96.75 194 CYS A C 1
ATOM 1527 O O . CYS A 1 194 ? -15.415 2.795 5.463 1.00 96.75 194 CYS A O 1
ATOM 1529 N N . ARG A 1 195 ? -15.577 3.684 7.511 1.00 94.69 195 ARG A N 1
ATOM 1530 C CA . ARG A 1 195 ? -16.342 4.869 7.072 1.00 94.69 195 ARG A CA 1
ATOM 1531 C C . ARG A 1 195 ? -15.463 5.939 6.430 1.00 94.69 195 ARG A C 1
ATOM 1533 O O . ARG A 1 195 ? -15.994 6.874 5.842 1.00 94.69 195 ARG A O 1
ATOM 1540 N N . ARG A 1 196 ? -14.143 5.839 6.580 1.00 93.50 196 ARG A N 1
ATOM 1541 C CA . ARG A 1 196 ? -13.179 6.850 6.138 1.00 93.50 196 ARG A CA 1
ATOM 1542 C C . ARG A 1 196 ? -12.355 6.420 4.935 1.00 93.50 196 ARG A C 1
ATOM 1544 O O . ARG A 1 196 ? -11.923 7.290 4.191 1.00 93.50 196 ARG A O 1
ATOM 1551 N N . GLY A 1 197 ? -12.126 5.125 4.744 1.00 95.12 197 GLY A N 1
ATOM 1552 C CA . GLY A 1 197 ? -11.378 4.644 3.592 1.00 95.12 197 GLY A CA 1
ATOM 1553 C C . GLY A 1 197 ? -11.824 3.288 3.075 1.00 95.12 197 GLY A C 1
ATOM 1554 O O . GLY A 1 197 ? -12.367 2.462 3.811 1.00 95.12 197 GLY A O 1
ATOM 1555 N N . GLN A 1 198 ? -11.549 3.086 1.791 1.00 95.94 198 GLN A N 1
ATOM 1556 C CA . GLN A 1 198 ? -11.822 1.873 1.033 1.00 95.94 198 GLN A CA 1
ATOM 1557 C C . GLN A 1 198 ? -11.079 0.649 1.568 1.00 95.94 198 GLN A C 1
ATOM 1559 O O . GLN A 1 198 ? -11.627 -0.453 1.566 1.00 95.94 198 GLN A O 1
ATOM 1564 N N . TYR A 1 199 ? -9.830 0.829 2.007 1.00 97.62 199 TYR A N 1
ATOM 1565 C CA . TYR A 1 199 ? -9.032 -0.239 2.601 1.00 97.62 199 TYR A CA 1
ATOM 1566 C C . TYR A 1 199 ? -8.576 0.144 4.000 1.00 97.62 199 TYR A C 1
ATOM 1568 O O . TYR A 1 199 ? -8.147 1.266 4.266 1.00 97.62 199 TYR A O 1
ATOM 1576 N N . VAL A 1 200 ? -8.638 -0.825 4.905 1.00 97.69 200 VAL A N 1
ATOM 1577 C CA . VAL A 1 200 ? -8.209 -0.653 6.288 1.00 97.69 200 VAL A CA 1
ATOM 1578 C C . VAL A 1 200 ? -7.311 -1.810 6.691 1.00 97.69 200 VAL A C 1
ATOM 1580 O O . VAL A 1 200 ? -7.545 -2.956 6.312 1.00 97.69 200 VAL A O 1
ATOM 1583 N N . PHE A 1 201 ? -6.301 -1.514 7.491 1.00 97.81 201 PHE A N 1
ATOM 1584 C CA . PHE A 1 201 ? -5.546 -2.478 8.270 1.00 97.81 201 PHE A CA 1
ATOM 1585 C C . PHE A 1 201 ? -5.561 -2.003 9.718 1.00 97.81 201 PHE A C 1
ATOM 1587 O O . PHE A 1 201 ? -5.217 -0.860 10.012 1.00 97.81 201 PHE A O 1
ATOM 1594 N N . ALA A 1 202 ? -6.012 -2.868 10.616 1.00 97.62 202 ALA A N 1
ATOM 1595 C CA . ALA A 1 202 ? -6.118 -2.578 12.035 1.00 97.62 202 ALA A CA 1
ATOM 1596 C C . ALA A 1 202 ? -5.653 -3.801 12.820 1.00 97.62 202 ALA A C 1
ATOM 1598 O O . ALA A 1 202 ? -6.053 -4.927 12.520 1.00 97.62 202 ALA A O 1
ATOM 1599 N N . THR A 1 203 ? -4.798 -3.579 13.811 1.00 97.88 203 THR A N 1
ATOM 1600 C CA . THR A 1 203 ? -4.154 -4.657 14.564 1.00 97.88 203 THR A CA 1
ATOM 1601 C C . THR A 1 203 ? -3.919 -4.252 16.012 1.00 97.88 203 THR A C 1
ATOM 1603 O O . THR A 1 203 ? -3.719 -3.077 16.323 1.00 97.88 203 THR A O 1
ATOM 1606 N N . ASP A 1 204 ? -3.946 -5.243 16.899 1.00 96.94 204 ASP A N 1
ATOM 1607 C CA . ASP A 1 204 ? -3.610 -5.092 18.314 1.00 96.94 204 ASP A CA 1
ATOM 1608 C C . ASP A 1 204 ? -2.103 -5.125 18.581 1.00 96.94 204 ASP A C 1
ATOM 1610 O O . ASP A 1 204 ? -1.651 -4.705 19.645 1.00 96.94 204 ASP A O 1
ATOM 1614 N N . LEU A 1 205 ? -1.314 -5.581 17.607 1.00 97.06 205 LEU A N 1
ATOM 1615 C CA . LEU A 1 205 ? 0.137 -5.606 17.713 1.00 97.06 205 LEU A CA 1
ATOM 1616 C C . LEU A 1 205 ? 0.716 -4.182 17.625 1.00 97.06 205 LEU A C 1
ATOM 1618 O O . LEU A 1 205 ? 0.397 -3.462 16.673 1.00 97.06 205 LEU A O 1
ATOM 1622 N N . PRO A 1 206 ? 1.569 -3.764 18.579 1.00 93.06 206 PRO A N 1
ATOM 1623 C CA . PRO A 1 206 ? 2.256 -2.474 18.520 1.00 93.06 206 PRO A CA 1
ATOM 1624 C C . PRO A 1 206 ? 3.538 -2.511 17.672 1.00 93.06 206 PRO A C 1
ATOM 1626 O O . PRO A 1 206 ? 3.965 -1.474 17.181 1.00 93.06 206 PRO A O 1
ATOM 1629 N N . GLU A 1 207 ? 4.136 -3.691 17.489 1.00 90.56 207 GLU A N 1
ATOM 1630 C CA . GLU A 1 207 ? 5.407 -3.926 16.788 1.00 90.56 207 GLU A CA 1
ATOM 1631 C C . GLU A 1 207 ? 5.296 -5.194 15.923 1.00 90.56 207 GLU A C 1
ATOM 1633 O O . GLU A 1 207 ? 4.360 -5.978 16.105 1.00 90.56 207 GLU A O 1
ATOM 1638 N N . ASP A 1 208 ? 6.205 -5.368 14.954 1.00 91.56 208 ASP A N 1
ATOM 1639 C CA . ASP A 1 208 ? 6.284 -6.517 14.026 1.00 91.56 208 ASP A CA 1
ATOM 1640 C C . ASP A 1 208 ? 4.948 -6.897 13.350 1.00 91.56 208 ASP A C 1
ATOM 1642 O O . ASP A 1 208 ? 4.696 -8.037 12.942 1.00 91.56 208 ASP A O 1
ATOM 1646 N N . PHE A 1 209 ? 4.056 -5.915 13.220 1.00 91.88 209 PHE A N 1
ATOM 1647 C CA . PHE A 1 209 ? 2.669 -6.111 12.808 1.00 91.88 209 PHE A CA 1
ATOM 1648 C C . PHE A 1 209 ? 2.486 -6.317 11.302 1.00 91.88 209 PHE A C 1
ATOM 1650 O O . PHE A 1 209 ? 1.411 -6.730 10.870 1.00 91.88 209 PHE A O 1
ATOM 1657 N N . TYR A 1 210 ? 3.524 -6.070 10.504 1.00 91.75 210 TYR A N 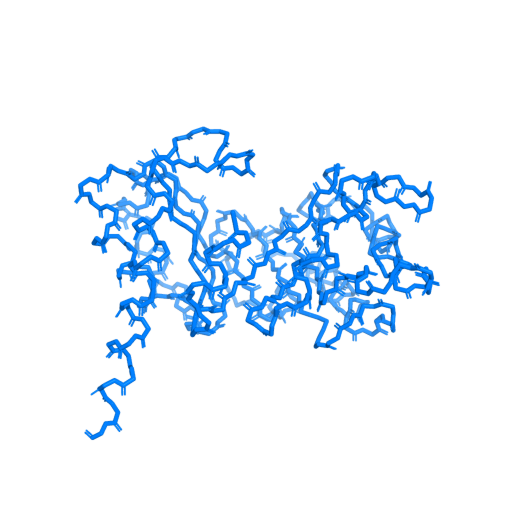1
ATOM 1658 C CA . TYR A 1 210 ? 3.560 -6.443 9.088 1.00 91.75 210 TYR A CA 1
ATOM 1659 C C . TYR A 1 210 ? 4.154 -7.836 8.848 1.00 91.75 210 TYR A C 1
ATOM 1661 O O . TYR A 1 210 ? 3.970 -8.401 7.772 1.00 91.75 210 TYR A O 1
ATOM 1669 N N . GLU A 1 211 ? 4.814 -8.419 9.852 1.00 91.00 211 GLU A N 1
ATOM 1670 C CA . GLU A 1 211 ? 5.461 -9.735 9.763 1.00 91.00 211 GLU A CA 1
ATOM 1671 C C . GLU A 1 211 ? 4.650 -10.839 10.458 1.00 91.00 211 GLU A C 1
ATOM 1673 O O . GLU A 1 211 ? 4.953 -12.028 10.339 1.00 91.00 211 GLU A O 1
ATOM 1678 N N . SER A 1 212 ? 3.586 -10.468 11.174 1.00 91.19 212 SER A N 1
ATOM 1679 C CA . SER A 1 212 ? 2.788 -11.396 11.967 1.00 91.19 212 SER A CA 1
ATOM 1680 C C . SER A 1 212 ? 1.316 -10.990 12.062 1.00 91.19 212 SER A C 1
ATOM 1682 O O . SER A 1 212 ? 0.929 -9.852 11.814 1.00 91.19 212 SER A O 1
ATOM 1684 N N . PHE A 1 213 ? 0.465 -11.957 12.415 1.00 92.81 213 PHE A N 1
ATOM 1685 C CA . PHE A 1 213 ? -0.946 -11.711 12.704 1.00 92.81 213 PHE A CA 1
ATOM 1686 C C . PHE A 1 213 ? -1.159 -11.704 14.214 1.00 92.81 213 PHE A C 1
ATOM 1688 O O . PHE A 1 213 ? -0.891 -12.709 14.877 1.00 92.81 213 PHE A O 1
ATOM 1695 N N . GLY A 1 214 ? -1.689 -10.598 14.734 1.00 90.00 214 GLY A N 1
ATOM 1696 C CA . GLY A 1 214 ? -2.075 -10.492 16.135 1.00 90.00 214 GLY A CA 1
ATOM 1697 C C . GLY A 1 214 ? -3.259 -11.395 16.501 1.00 90.00 214 GLY A C 1
ATOM 1698 O O . GLY A 1 214 ? -3.994 -11.853 15.615 1.00 90.00 214 GLY A O 1
ATOM 1699 N N . PRO A 1 215 ? -3.492 -11.630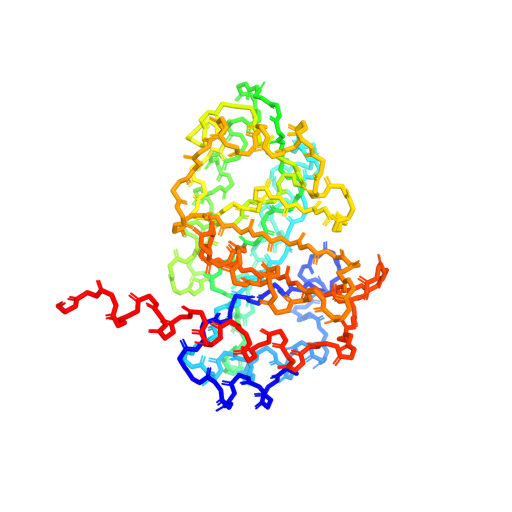 17.804 1.00 91.75 215 PRO A N 1
ATOM 1700 C CA . PRO A 1 215 ? -4.687 -12.304 18.313 1.00 91.75 215 PRO A CA 1
ATOM 1701 C C . PRO A 1 215 ? -5.995 -11.753 17.732 1.00 91.75 215 PRO A C 1
ATOM 1703 O O . PRO A 1 215 ? -6.927 -12.516 17.471 1.00 91.75 215 PRO A O 1
ATOM 1706 N N . SER A 1 216 ? -6.043 -10.443 17.475 1.00 93.31 216 SER A N 1
ATOM 1707 C CA . SER A 1 216 ? -7.229 -9.750 16.971 1.00 93.31 216 SER A CA 1
ATOM 1708 C C . SER A 1 216 ? -7.503 -9.940 15.474 1.00 93.31 216 SER A C 1
ATOM 1710 O O . SER A 1 216 ? -8.556 -9.525 14.994 1.00 93.31 216 SER A O 1
ATOM 1712 N N . TRP A 1 217 ? -6.616 -10.605 14.719 1.00 93.94 217 TRP A N 1
ATOM 1713 C CA . TRP A 1 217 ? -6.746 -10.767 13.262 1.00 93.94 217 TRP A CA 1
ATOM 1714 C C . TRP A 1 217 ? -8.107 -11.338 12.835 1.00 93.94 217 TRP A C 1
ATOM 1716 O O . TRP A 1 217 ? -8.652 -10.974 11.792 1.00 93.94 217 TRP A O 1
ATOM 1726 N N . LEU A 1 218 ? -8.668 -12.250 13.633 1.00 93.44 218 LEU A N 1
ATOM 1727 C CA . LEU A 1 218 ? -9.959 -12.863 13.327 1.00 93.44 218 LEU A CA 1
ATOM 1728 C C . LEU A 1 218 ? -11.116 -11.876 13.475 1.00 93.44 218 LEU A C 1
ATOM 1730 O O . LEU A 1 218 ? -11.987 -11.826 12.605 1.00 93.44 218 LEU A O 1
ATOM 1734 N N . ASP A 1 219 ? -11.087 -11.101 14.552 1.00 94.06 219 ASP A N 1
ATOM 1735 C CA . ASP A 1 219 ? -12.108 -10.113 14.880 1.00 94.06 219 ASP A CA 1
ATOM 1736 C C . ASP A 1 219 ? -12.021 -8.906 13.946 1.00 94.06 219 ASP A C 1
ATOM 1738 O O . ASP A 1 219 ? -13.047 -8.359 13.551 1.00 94.06 219 ASP A O 1
ATOM 1742 N N . PHE A 1 220 ? -10.809 -8.544 13.516 1.00 96.62 220 PHE A N 1
ATOM 1743 C CA . PHE A 1 220 ? -10.567 -7.522 12.505 1.00 96.62 220 PHE A CA 1
ATOM 1744 C C . PHE A 1 220 ? -11.310 -7.835 11.198 1.00 96.62 220 PHE A C 1
ATOM 1746 O O . PHE A 1 220 ? -12.137 -7.037 10.758 1.00 96.62 220 PHE A O 1
ATOM 1753 N N . VAL A 1 221 ? -11.078 -9.013 10.602 1.00 96.50 221 VAL A N 1
ATOM 1754 C CA . VAL A 1 221 ? -11.724 -9.381 9.326 1.00 96.50 221 VAL A CA 1
ATOM 1755 C C . VAL A 1 221 ? -13.246 -9.481 9.484 1.00 96.50 221 VAL A C 1
ATOM 1757 O O . VAL A 1 221 ? -13.984 -9.024 8.613 1.00 96.50 221 VAL A O 1
ATOM 1760 N N . ALA A 1 222 ? -13.724 -10.025 10.608 1.00 95.56 222 ALA A N 1
ATOM 1761 C CA . ALA A 1 222 ? -15.155 -10.090 10.904 1.00 95.56 222 ALA A CA 1
ATOM 1762 C C . ALA A 1 222 ? -15.788 -8.690 11.017 1.00 95.56 222 ALA A C 1
ATOM 1764 O O . ALA A 1 222 ? -16.882 -8.456 10.506 1.00 95.56 222 ALA A O 1
ATOM 1765 N N . ALA A 1 223 ? -15.093 -7.742 11.652 1.00 96.25 223 ALA A N 1
ATOM 1766 C CA . ALA A 1 223 ? -15.556 -6.367 11.790 1.00 96.25 223 ALA A CA 1
ATOM 1767 C C . ALA A 1 223 ? -15.589 -5.616 10.448 1.00 96.25 223 ALA A C 1
ATOM 1769 O O . ALA A 1 223 ? -16.514 -4.833 10.235 1.00 96.25 223 ALA A O 1
ATOM 1770 N N . VAL A 1 224 ? -14.638 -5.874 9.539 1.00 97.00 224 VAL A N 1
ATOM 1771 C CA . VAL A 1 224 ? -14.661 -5.330 8.167 1.00 97.00 224 VAL A CA 1
ATOM 1772 C C . VAL A 1 224 ? -15.867 -5.863 7.389 1.00 97.00 224 VAL A C 1
ATOM 1774 O O . VAL A 1 224 ? -16.612 -5.073 6.816 1.00 97.00 224 VAL A O 1
ATOM 1777 N N . SER A 1 225 ? -16.108 -7.179 7.421 1.00 96.06 225 SER A N 1
ATOM 1778 C CA . SER A 1 225 ? -17.282 -7.803 6.784 1.00 96.06 225 SER A CA 1
ATOM 1779 C C . SER A 1 225 ? -18.596 -7.195 7.299 1.00 96.06 225 SER A C 1
ATOM 1781 O O . SER A 1 225 ? -19.437 -6.752 6.517 1.00 96.06 225 SER A O 1
ATOM 1783 N N . ALA A 1 226 ? -18.736 -7.059 8.622 1.00 94.75 226 ALA A N 1
ATOM 1784 C CA . ALA A 1 226 ? -19.915 -6.444 9.227 1.00 94.75 226 ALA A CA 1
ATOM 1785 C C . ALA A 1 226 ? -20.097 -4.967 8.828 1.00 94.75 226 ALA A C 1
ATOM 1787 O O . ALA A 1 226 ? -21.226 -4.520 8.632 1.00 94.75 226 ALA A O 1
ATOM 1788 N N . ALA A 1 227 ? -19.007 -4.201 8.700 1.00 92.62 227 ALA A N 1
ATOM 1789 C CA . ALA A 1 227 ? -19.070 -2.812 8.249 1.00 92.62 227 ALA A CA 1
ATOM 1790 C C . ALA A 1 227 ? -19.527 -2.700 6.783 1.00 92.62 227 ALA A C 1
ATOM 1792 O O . ALA A 1 227 ? -20.340 -1.831 6.478 1.00 92.62 227 ALA A O 1
ATOM 1793 N N . ALA A 1 228 ? -19.064 -3.600 5.909 1.00 86.75 228 ALA A N 1
ATOM 1794 C CA . ALA A 1 228 ? -19.463 -3.649 4.501 1.00 86.75 228 ALA A CA 1
ATOM 1795 C C . ALA A 1 228 ? -20.941 -4.042 4.306 1.00 86.75 228 ALA A C 1
ATOM 1797 O O . ALA A 1 228 ? -21.603 -3.553 3.392 1.00 86.75 228 ALA A O 1
ATOM 1798 N N . ALA A 1 229 ? -21.491 -4.894 5.178 1.00 85.50 229 ALA A N 1
ATOM 1799 C CA . ALA A 1 229 ? -22.917 -5.222 5.152 1.00 85.50 229 ALA A CA 1
ATOM 1800 C C . ALA A 1 229 ? -23.795 -3.996 5.473 1.00 85.50 229 ALA A C 1
ATOM 1802 O O . ALA A 1 229 ? -24.763 -3.722 4.770 1.00 85.50 229 ALA A O 1
ATOM 1803 N N . LEU A 1 230 ? -23.407 -3.200 6.477 1.00 78.38 230 LEU A N 1
ATOM 1804 C CA . LEU A 1 230 ? -24.155 -2.007 6.896 1.00 78.38 230 LEU A CA 1
ATOM 1805 C C . LEU A 1 230 ? -24.172 -0.889 5.845 1.00 78.38 230 LEU A C 1
ATOM 1807 O O . LEU A 1 230 ? -25.120 -0.108 5.815 1.00 78.38 230 LEU A O 1
ATOM 1811 N N . SER A 1 231 ? -23.143 -0.783 4.998 1.00 66.88 231 SER A N 1
ATOM 1812 C CA . SER A 1 231 ? -23.149 0.174 3.884 1.00 66.88 231 SER A CA 1
ATOM 1813 C C . SER A 1 231 ? -24.118 -0.220 2.768 1.00 66.88 231 SER A C 1
ATOM 1815 O O . SER A 1 231 ? -24.638 0.664 2.094 1.00 66.88 231 SER A O 1
ATOM 1817 N N . ASN A 1 232 ? -24.390 -1.517 2.594 1.00 60.94 232 ASN A N 1
ATOM 1818 C CA . ASN A 1 232 ? -25.299 -2.006 1.555 1.00 60.94 232 ASN A CA 1
ATOM 1819 C C . ASN A 1 232 ? -26.775 -1.886 1.968 1.00 60.94 232 ASN A C 1
ATOM 1821 O O . ASN A 1 232 ? -27.605 -1.555 1.129 1.00 60.94 232 ASN A O 1
ATOM 1825 N N . ASP A 1 233 ? -27.090 -2.059 3.256 1.00 57.66 233 ASP A N 1
ATOM 1826 C CA . ASP A 1 233 ? -28.462 -1.948 3.785 1.00 57.66 233 ASP A CA 1
ATOM 1827 C C . ASP A 1 233 ? -28.980 -0.492 3.875 1.00 57.66 233 ASP A C 1
ATOM 1829 O O . ASP A 1 233 ? -30.151 -0.257 4.164 1.00 57.66 233 ASP A O 1
ATOM 1833 N N . GLY A 1 234 ? -28.118 0.508 3.653 1.00 46.88 234 GLY A N 1
ATOM 1834 C CA . GLY A 1 234 ? -28.472 1.935 3.680 1.00 46.88 234 GLY A CA 1
ATOM 1835 C C . GLY A 1 234 ? -28.874 2.535 2.326 1.00 46.88 234 GLY A C 1
ATOM 1836 O O . GLY A 1 234 ? -29.035 3.753 2.247 1.00 46.88 234 GLY A O 1
ATOM 1837 N N . CYS A 1 235 ? -28.977 1.719 1.271 1.00 41.75 235 CYS A N 1
ATOM 1838 C CA . CYS A 1 235 ? -29.279 2.143 -0.105 1.00 41.75 235 CYS A CA 1
ATOM 1839 C C . CYS A 1 235 ? -30.630 1.644 -0.660 1.00 41.75 235 CYS A C 1
ATOM 1841 O O . CYS A 1 235 ? -30.848 1.775 -1.865 1.00 41.75 235 CYS A O 1
ATOM 1843 N N . ASP A 1 236 ? -31.533 1.142 0.190 1.00 34.06 236 ASP A N 1
ATOM 1844 C CA . ASP A 1 236 ? -32.923 0.811 -0.181 1.00 34.06 236 ASP A CA 1
ATOM 1845 C C . ASP A 1 236 ? -33.926 1.919 0.197 1.00 34.06 236 ASP A C 1
ATOM 1847 O O . ASP A 1 236 ? -33.872 2.426 1.345 1.00 34.06 236 ASP A O 1
#

InterPro domains:
  IPR021986 Spherulation-specific family 4 [PF12138] (3-224)
  IPR021986 Spherulation-specific family 4 [PTHR35040] (4-228)

Organism: Metarhizium album (strain ARSEF 1941) (NCBI:txid1081103)

Mean predicted aligned error: 3.83 Å

pLDDT: mean 93.65, std 8.43, range [34.06, 98.88]

Radius of gyration: 17.7 Å; Cα contacts (8 Å, |Δi|>4): 434; chains: 1; bounding box: 50×43×43 Å